Protein AF-A0A7U8C7A1-F1 (afdb_monomer)

Sequence (196 aa):
MGFLKSLILLASILLSSQALADKSEIKITYNPDNTKEVLYSKGTGVFSNIEFGIREVGILIGISLGLFNIGWNVYSKRRDAKKSIKDDFWFRTVLFPPLNEKIVALHKQWKNADFTKLNSSSSKKSQKKLEKFVSDLNELRDMTSFLSTISQNLPSRMNTLIDELEESVLDDASLAFDNFNRKFYNILFEEHDTLL

Nearest PDB structures (foldseek):
  6bqg-assembly1_A  TM=3.214E-01  e=1.404E+00  Homo sapiens

Radius of gyration: 38.85 Å; Cα contacts (8 Å, |Δi|>4): 79; chains: 1; bounding box: 59×36×122 Å

pLDDT: mean 73.21, std 17.08, range [41.06, 95.06]

Mean predicted aligned error: 16.71 Å

Organism: Neptuniibacter caesariensis (NCBI:txid207954)

Structure (mmCIF, N/CA/C/O backbone):
data_AF-A0A7U8C7A1-F1
#
_entry.id   AF-A0A7U8C7A1-F1
#
loop_
_atom_site.group_PDB
_atom_site.id
_atom_site.type_symbol
_atom_site.label_atom_id
_atom_site.label_alt_id
_atom_site.label_comp_id
_atom_site.label_asym_id
_atom_site.label_entity_id
_atom_site.label_seq_id
_atom_site.pdbx_PDB_ins_code
_atom_site.Cartn_x
_atom_site.Cartn_y
_atom_site.Cartn_z
_atom_site.occupancy
_atom_site.B_iso_or_equiv
_atom_site.auth_seq_id
_atom_site.auth_comp_id
_atom_site.auth_asym_id
_atom_site.auth_atom_id
_atom_site.pdbx_PDB_model_num
ATOM 1 N N . MET A 1 1 ? 13.337 9.707 -41.519 1.00 47.81 1 MET A N 1
ATOM 2 C CA . MET A 1 1 ? 13.362 9.935 -42.986 1.00 47.81 1 MET A CA 1
ATOM 3 C C . MET A 1 1 ? 14.581 9.341 -43.712 1.00 47.81 1 MET A C 1
ATOM 5 O O . MET A 1 1 ? 14.454 9.075 -44.898 1.00 47.81 1 MET A O 1
ATOM 9 N N . GLY A 1 2 ? 15.732 9.099 -43.061 1.00 52.88 2 GLY A N 1
ATOM 10 C CA . GLY A 1 2 ? 16.930 8.556 -43.738 1.00 52.88 2 GLY A CA 1
ATOM 11 C C . GLY A 1 2 ? 16.841 7.083 -44.167 1.00 52.88 2 GLY A C 1
ATOM 12 O O . GLY A 1 2 ? 17.251 6.745 -45.269 1.00 52.88 2 GLY A O 1
ATOM 13 N N . PHE A 1 3 ? 16.224 6.225 -43.349 1.00 46.94 3 PHE A N 1
ATOM 14 C CA . PHE A 1 3 ? 16.169 4.776 -43.595 1.00 46.94 3 PHE A CA 1
ATOM 15 C C . PHE A 1 3 ? 15.425 4.397 -44.888 1.00 46.94 3 PHE A C 1
ATOM 17 O O . PHE A 1 3 ? 15.888 3.556 -45.651 1.00 46.94 3 PHE A O 1
ATOM 24 N N . LEU A 1 4 ? 14.315 5.081 -45.186 1.00 50.09 4 LEU A N 1
ATOM 25 C CA . LEU A 1 4 ? 13.526 4.834 -46.396 1.00 50.09 4 LEU A CA 1
ATOM 26 C C . LEU A 1 4 ? 14.308 5.191 -47.673 1.00 50.09 4 LEU A C 1
ATOM 28 O O . LEU A 1 4 ? 14.220 4.481 -48.668 1.00 50.09 4 LEU A O 1
ATOM 32 N N . LYS A 1 5 ? 15.127 6.253 -47.630 1.00 52.69 5 LYS A N 1
ATOM 33 C CA . LYS A 1 5 ? 15.994 6.639 -48.755 1.00 52.69 5 LYS A CA 1
ATOM 34 C C . LYS A 1 5 ? 17.098 5.608 -49.000 1.00 52.69 5 LYS A C 1
ATOM 36 O O . LYS A 1 5 ? 17.366 5.286 -50.151 1.00 52.69 5 LYS A O 1
ATOM 41 N N . SER A 1 6 ? 17.688 5.055 -47.939 1.00 52.34 6 SER A N 1
ATOM 42 C CA . SER A 1 6 ? 18.682 3.980 -48.054 1.00 52.34 6 SER A CA 1
ATOM 43 C C . SER A 1 6 ? 18.082 2.687 -48.612 1.00 52.34 6 SER A C 1
ATOM 45 O O . SER A 1 6 ? 18.730 2.020 -49.413 1.00 52.34 6 SER A O 1
ATOM 47 N N . LEU A 1 7 ? 16.836 2.362 -48.253 1.00 54.88 7 LEU A N 1
ATOM 48 C CA . LEU A 1 7 ? 16.140 1.167 -48.743 1.00 54.88 7 LEU A CA 1
ATOM 49 C C . LEU A 1 7 ? 15.777 1.279 -50.235 1.00 54.88 7 LEU A C 1
ATOM 51 O O . LEU A 1 7 ? 15.950 0.322 -50.986 1.00 54.88 7 LEU A O 1
ATOM 55 N N . ILE A 1 8 ? 15.361 2.472 -50.679 1.00 65.12 8 ILE A N 1
ATOM 56 C CA . ILE A 1 8 ? 15.118 2.777 -52.100 1.00 65.12 8 ILE A CA 1
ATOM 57 C C . ILE A 1 8 ? 16.421 2.688 -52.906 1.00 65.12 8 ILE A C 1
ATOM 59 O O . ILE A 1 8 ? 16.426 2.131 -53.999 1.00 65.12 8 ILE A O 1
ATOM 63 N N . LEU A 1 9 ? 17.540 3.179 -52.362 1.00 61.44 9 LEU A N 1
ATOM 64 C CA . LEU A 1 9 ? 18.844 3.087 -53.025 1.00 61.44 9 LEU A CA 1
ATOM 65 C C . LEU A 1 9 ? 19.283 1.623 -53.219 1.00 61.44 9 LEU A C 1
ATOM 67 O O . LEU A 1 9 ? 19.770 1.259 -54.286 1.00 61.44 9 LEU A O 1
ATOM 71 N N . LEU A 1 10 ? 19.055 0.774 -52.212 1.00 57.06 10 LEU A N 1
ATOM 72 C CA . LEU A 1 10 ? 19.367 -0.658 -52.249 1.00 57.06 10 LEU A CA 1
ATOM 73 C C . LEU A 1 10 ? 18.523 -1.416 -53.278 1.00 57.06 10 LEU A C 1
ATOM 75 O O . LEU A 1 10 ? 19.060 -2.222 -54.037 1.00 57.06 10 LEU A O 1
ATOM 79 N N . ALA A 1 11 ? 17.222 -1.121 -53.335 1.00 60.09 11 ALA A N 1
ATOM 80 C CA . ALA A 1 11 ? 16.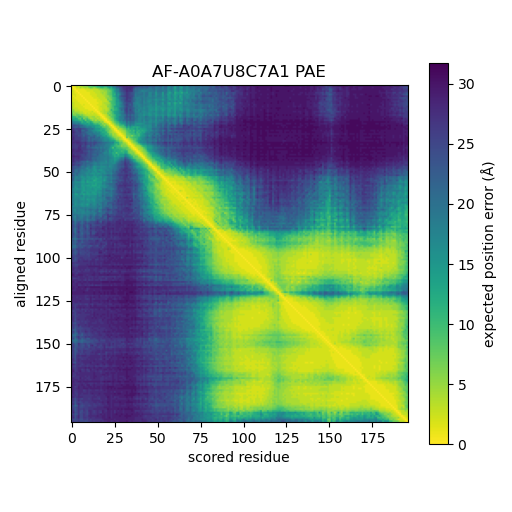328 -1.694 -54.335 1.00 60.09 11 ALA A CA 1
ATOM 81 C C . ALA A 1 11 ? 16.777 -1.316 -55.756 1.00 60.09 11 ALA A C 1
ATOM 83 O O . ALA A 1 11 ? 16.877 -2.187 -56.616 1.00 60.09 11 ALA A O 1
ATOM 84 N N . SER A 1 12 ? 17.143 -0.051 -55.984 1.00 55.72 12 SER A N 1
ATOM 85 C CA . SER A 1 12 ? 17.642 0.417 -57.283 1.00 55.72 12 SER A CA 1
ATOM 86 C C . SER A 1 12 ? 18.938 -0.278 -57.710 1.00 55.72 12 SER A C 1
ATOM 88 O O . SER A 1 12 ? 19.086 -0.617 -58.882 1.00 55.72 12 SER A O 1
ATOM 90 N N . ILE A 1 13 ? 19.863 -0.545 -56.781 1.00 59.47 13 ILE A N 1
ATOM 91 C CA . ILE A 1 13 ? 21.114 -1.268 -57.074 1.00 59.47 13 ILE A CA 1
ATOM 92 C C . ILE A 1 13 ? 20.833 -2.737 -57.440 1.00 59.47 13 ILE A C 1
ATOM 94 O O . ILE A 1 13 ? 21.405 -3.240 -58.406 1.00 59.47 13 ILE A O 1
ATOM 98 N N . LEU A 1 14 ? 19.912 -3.403 -56.733 1.00 54.59 14 LEU A N 1
ATOM 99 C CA . LEU A 1 14 ? 19.493 -4.785 -57.023 1.00 54.59 14 LEU A CA 1
ATOM 100 C C . LEU A 1 14 ? 18.757 -4.917 -58.368 1.00 54.59 14 LEU A C 1
ATOM 102 O O . LEU A 1 14 ? 18.992 -5.862 -59.116 1.00 54.59 14 LEU A O 1
ATOM 106 N N . LEU A 1 15 ? 17.902 -3.949 -58.707 1.00 57.81 15 LEU A N 1
ATOM 107 C CA . LEU A 1 15 ? 17.224 -3.890 -60.008 1.00 57.81 15 LEU A CA 1
ATOM 108 C C . LEU A 1 15 ? 18.216 -3.641 -61.157 1.00 57.81 15 LEU A C 1
ATOM 110 O O . LEU A 1 15 ? 18.078 -4.211 -62.239 1.00 57.81 15 LEU A O 1
ATOM 114 N N . SER A 1 16 ? 19.254 -2.837 -60.912 1.00 51.59 16 SER A N 1
ATOM 115 C CA . SER A 1 16 ? 20.300 -2.545 -61.901 1.00 51.59 16 SER A CA 1
ATOM 116 C C . SER A 1 16 ? 21.198 -3.755 -62.183 1.00 51.59 16 SER A C 1
ATOM 118 O O . SER A 1 16 ? 21.622 -3.947 -63.321 1.00 51.59 16 SER A O 1
ATOM 120 N N . SER A 1 17 ? 21.481 -4.590 -61.176 1.00 51.31 17 SER A N 1
ATOM 121 C CA . SER A 1 17 ? 22.308 -5.792 -61.352 1.00 51.31 17 SER A CA 1
ATOM 122 C C . SER A 1 17 ? 21.579 -6.905 -62.112 1.00 51.31 17 SER A C 1
ATOM 124 O O . SER A 1 17 ? 22.199 -7.560 -62.950 1.00 51.31 17 SER A O 1
ATOM 126 N N . GLN A 1 18 ? 20.264 -7.068 -61.911 1.00 52.38 18 GLN A N 1
ATOM 127 C CA . GLN A 1 18 ? 19.439 -7.973 -62.726 1.00 52.38 18 GLN A CA 1
ATOM 128 C C . GLN A 1 18 ? 19.393 -7.543 -64.198 1.00 52.38 18 GLN A C 1
ATOM 130 O O . GLN A 1 18 ? 19.550 -8.382 -65.082 1.00 52.38 18 GLN A O 1
ATOM 135 N N . ALA A 1 19 ? 19.261 -6.241 -64.471 1.00 46.59 19 ALA A N 1
ATOM 136 C CA . ALA A 1 19 ? 19.232 -5.718 -65.837 1.00 46.59 19 ALA A CA 1
ATOM 137 C C . ALA A 1 19 ? 20.568 -5.879 -66.594 1.00 46.59 19 ALA A C 1
ATOM 139 O O . ALA A 1 19 ? 20.575 -5.936 -67.824 1.00 46.59 19 ALA A O 1
ATOM 140 N N . LEU A 1 20 ? 21.705 -5.954 -65.888 1.00 44.88 20 LEU A N 1
ATOM 141 C CA . LEU A 1 20 ? 23.014 -6.211 -66.505 1.00 44.88 20 LEU A CA 1
ATOM 142 C C . LEU A 1 20 ? 23.248 -7.694 -66.835 1.00 44.88 20 LEU A C 1
ATOM 144 O O . LEU A 1 20 ? 23.953 -7.984 -67.800 1.00 44.88 20 LEU A O 1
ATOM 148 N N . ALA A 1 21 ? 22.662 -8.625 -66.074 1.00 47.03 21 ALA A N 1
ATOM 149 C CA . ALA A 1 21 ? 22.787 -10.062 -66.334 1.00 47.03 21 ALA A CA 1
ATOM 150 C C . ALA A 1 21 ? 22.075 -10.494 -67.632 1.00 47.03 21 ALA A C 1
ATOM 152 O O . ALA A 1 21 ? 22.510 -11.435 -68.293 1.00 47.03 21 ALA A O 1
ATOM 153 N N . ASP A 1 22 ? 21.034 -9.761 -68.034 1.00 44.66 22 ASP A N 1
ATOM 154 C CA . ASP A 1 22 ? 20.195 -10.068 -69.200 1.00 44.66 22 ASP A CA 1
ATOM 155 C C . ASP A 1 22 ? 20.804 -9.606 -70.548 1.00 44.66 22 ASP A C 1
ATOM 157 O O . ASP A 1 22 ? 20.258 -9.858 -71.617 1.00 44.66 22 ASP A O 1
ATOM 161 N N . LYS A 1 23 ? 21.969 -8.934 -70.530 1.00 45.41 23 LYS A N 1
ATOM 162 C CA . LYS A 1 23 ? 22.626 -8.338 -71.716 1.00 45.41 23 LYS A CA 1
ATOM 163 C C . LYS A 1 23 ? 23.812 -9.133 -72.288 1.00 45.41 23 LYS A C 1
ATOM 165 O O . LYS A 1 23 ? 24.664 -8.563 -72.971 1.00 45.41 23 LYS A O 1
ATOM 170 N N . SER A 1 24 ? 23.895 -10.443 -72.051 1.00 46.47 24 SER A N 1
ATOM 171 C CA . SER A 1 24 ? 24.882 -11.286 -72.750 1.00 46.47 24 SER A CA 1
ATOM 172 C C . SER A 1 24 ? 24.419 -11.601 -74.182 1.00 46.47 24 SER A C 1
ATOM 174 O O . SER A 1 24 ? 23.782 -12.613 -74.454 1.00 46.47 24 SER A O 1
ATOM 176 N N . GLU A 1 25 ? 24.704 -10.699 -75.125 1.00 44.91 25 GLU A N 1
ATOM 177 C CA . GLU A 1 25 ? 24.394 -10.915 -76.544 1.00 44.91 25 GLU A CA 1
ATOM 178 C C . GLU A 1 25 ? 25.289 -12.006 -77.155 1.00 44.91 25 GLU A C 1
ATOM 180 O O . GLU A 1 25 ? 26.513 -11.878 -77.226 1.00 44.91 25 GLU A O 1
ATOM 185 N N . ILE A 1 26 ? 24.665 -13.073 -77.660 1.00 43.34 26 ILE A N 1
ATOM 186 C CA . ILE A 1 26 ? 25.316 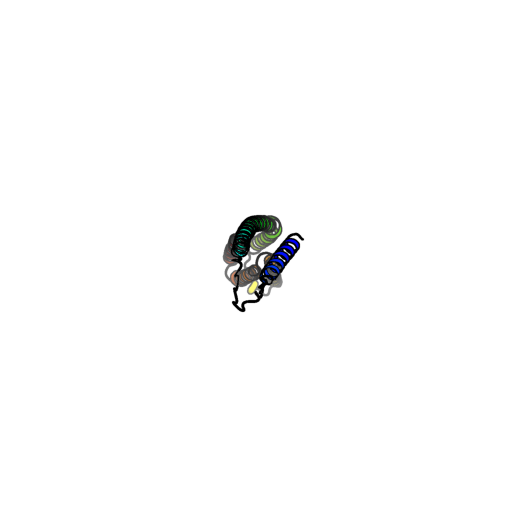-14.064 -78.522 1.00 43.34 26 ILE A CA 1
ATOM 187 C C . ILE A 1 26 ? 25.351 -13.489 -79.941 1.00 43.34 26 ILE A C 1
ATOM 189 O O . ILE A 1 26 ? 24.330 -13.443 -80.627 1.00 43.34 26 ILE A O 1
ATOM 193 N N . LYS A 1 27 ? 26.528 -13.064 -80.408 1.00 43.16 27 LYS A N 1
ATOM 194 C CA . LYS A 1 27 ? 26.716 -12.617 -81.793 1.00 43.16 27 LYS A CA 1
ATOM 195 C C . LYS A 1 27 ? 27.162 -13.797 -82.659 1.00 43.16 27 LYS A C 1
ATOM 197 O O . LYS A 1 27 ? 28.309 -14.228 -82.583 1.00 43.16 27 LYS A O 1
ATOM 202 N N . ILE A 1 28 ? 26.245 -14.335 -83.463 1.00 44.34 28 ILE A N 1
ATOM 203 C CA . ILE A 1 28 ? 26.536 -15.390 -84.445 1.00 44.34 28 ILE A CA 1
ATOM 204 C C . ILE A 1 28 ? 26.868 -14.714 -85.778 1.00 44.34 28 ILE A C 1
ATOM 206 O O . ILE A 1 28 ? 25.990 -14.112 -86.394 1.00 44.34 28 ILE A O 1
ATOM 210 N N . THR A 1 29 ? 28.114 -14.819 -86.235 1.00 44.47 29 THR A N 1
ATOM 211 C CA . THR A 1 29 ? 28.518 -14.368 -87.576 1.00 44.47 29 THR A CA 1
ATOM 212 C C . THR A 1 29 ? 28.664 -15.592 -88.476 1.00 44.47 29 THR A C 1
ATOM 214 O O . THR A 1 29 ? 29.381 -16.526 -88.127 1.00 44.47 29 THR A O 1
ATOM 217 N N . TYR A 1 30 ? 27.983 -15.608 -89.623 1.00 41.78 30 TYR A N 1
ATOM 218 C CA . TYR A 1 30 ? 28.129 -16.670 -90.622 1.00 41.78 30 TYR A CA 1
ATOM 219 C C . TYR A 1 30 ? 29.245 -16.312 -91.608 1.00 41.78 30 TYR A C 1
ATOM 221 O O . TYR A 1 30 ? 29.177 -15.275 -92.265 1.00 41.78 30 TYR A O 1
ATOM 229 N N . ASN A 1 31 ? 30.254 -17.178 -91.713 1.00 49.09 31 ASN A N 1
ATOM 230 C CA . ASN A 1 31 ? 31.259 -17.136 -92.776 1.00 49.09 31 ASN A CA 1
ATOM 231 C C . ASN A 1 31 ? 30.737 -17.948 -93.991 1.00 49.09 31 ASN A C 1
ATOM 233 O O . ASN A 1 3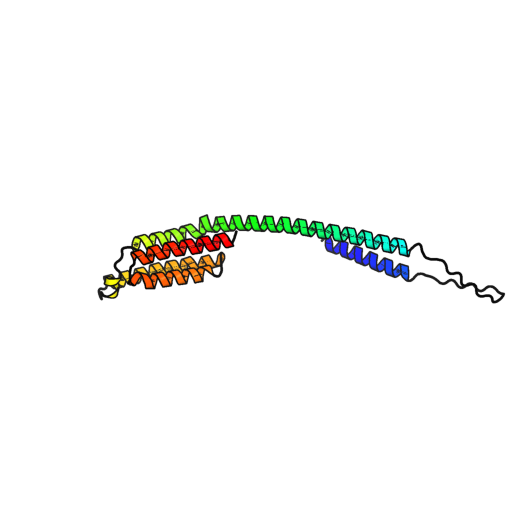1 ? 30.019 -18.930 -93.771 1.00 49.09 31 ASN A O 1
ATOM 237 N N . PRO A 1 32 ? 31.065 -17.603 -95.254 1.00 50.72 32 PRO A N 1
ATOM 238 C CA . PRO A 1 32 ? 30.490 -18.246 -96.445 1.00 50.72 32 PRO A CA 1
ATOM 239 C C . PRO A 1 32 ? 30.811 -19.742 -96.593 1.00 50.72 32 PRO A C 1
ATOM 241 O O . PRO A 1 32 ? 30.109 -20.440 -97.316 1.00 50.72 32 PRO A O 1
ATOM 244 N N . ASP A 1 33 ? 31.819 -20.246 -95.875 1.00 53.56 33 ASP A N 1
ATOM 245 C CA . ASP A 1 33 ? 32.301 -21.632 -95.973 1.00 53.56 33 ASP A CA 1
ATOM 246 C C . ASP A 1 33 ? 31.605 -22.610 -95.004 1.00 53.56 33 ASP A C 1
ATOM 248 O O . ASP A 1 33 ? 32.035 -23.747 -94.820 1.00 53.56 33 ASP A O 1
ATOM 252 N N . ASN A 1 34 ? 30.486 -22.195 -94.400 1.00 48.69 34 ASN A N 1
ATOM 253 C CA . ASN A 1 34 ? 29.582 -23.050 -93.620 1.00 48.69 34 ASN A CA 1
ATOM 254 C C . ASN A 1 34 ? 30.184 -23.725 -92.365 1.00 48.69 34 ASN A C 1
ATOM 256 O O . ASN A 1 34 ? 29.572 -24.626 -91.784 1.00 48.69 34 ASN A O 1
ATOM 260 N N . THR A 1 35 ? 31.338 -23.268 -91.878 1.00 47.00 35 THR A N 1
ATOM 261 C CA . THR A 1 35 ? 31.872 -23.633 -90.560 1.00 47.00 35 THR A CA 1
ATOM 262 C C . THR A 1 35 ? 31.340 -22.678 -89.487 1.00 47.00 35 THR A C 1
ATOM 264 O O . THR A 1 35 ? 31.547 -21.467 -89.529 1.00 47.00 35 THR A O 1
ATOM 267 N N . LYS A 1 36 ? 30.604 -23.226 -88.510 1.00 41.06 36 LYS A N 1
ATOM 268 C CA . LYS A 1 36 ? 30.112 -22.476 -87.345 1.00 41.06 36 LYS A CA 1
ATOM 269 C C . LYS A 1 36 ? 31.249 -22.280 -86.343 1.00 41.06 36 LYS A C 1
ATOM 271 O O . LYS A 1 36 ? 31.569 -23.211 -85.610 1.00 41.06 36 LYS A O 1
ATOM 276 N N . GLU A 1 37 ? 31.800 -21.076 -86.246 1.00 43.06 37 GLU A N 1
ATOM 277 C CA . GLU A 1 37 ? 32.587 -20.685 -85.074 1.00 43.06 37 GLU A CA 1
ATOM 278 C C . GLU A 1 37 ? 31.694 -19.953 -84.069 1.00 43.06 37 GLU A C 1
ATOM 280 O O . GLU A 1 37 ? 31.239 -18.832 -84.293 1.00 43.06 37 GLU A O 1
ATOM 285 N N . VAL A 1 38 ? 31.421 -20.610 -82.940 1.00 44.19 38 VAL A N 1
ATOM 286 C CA . VAL A 1 38 ? 30.774 -19.979 -81.786 1.00 44.19 38 VAL A CA 1
ATOM 287 C C . VAL A 1 38 ? 31.871 -19.327 -80.948 1.00 44.19 38 VAL A C 1
ATOM 289 O O . VAL A 1 38 ? 32.535 -19.985 -80.148 1.00 44.19 38 VAL A O 1
ATOM 292 N N . LEU A 1 39 ? 32.081 -18.025 -81.139 1.00 43.91 39 LEU A N 1
ATOM 293 C CA . LEU A 1 39 ? 32.962 -17.236 -80.281 1.00 43.91 39 LEU A CA 1
ATOM 294 C C . LEU A 1 39 ? 32.258 -16.956 -78.949 1.00 43.91 39 LEU A C 1
ATOM 296 O O . LEU A 1 39 ? 31.477 -16.015 -78.814 1.00 43.91 39 LEU A O 1
ATOM 300 N N . TYR A 1 40 ? 32.559 -17.773 -77.941 1.00 41.09 40 TYR A N 1
ATOM 301 C CA . TYR A 1 40 ? 32.235 -17.451 -76.556 1.00 41.09 40 TYR A CA 1
ATOM 302 C C . TYR A 1 40 ? 33.112 -16.276 -76.110 1.00 41.09 40 TYR A C 1
ATOM 304 O O . TYR A 1 40 ? 34.286 -16.456 -75.783 1.00 41.09 40 TYR A O 1
ATOM 312 N N . SER A 1 41 ? 32.557 -15.061 -76.065 1.00 45.62 41 SER A N 1
ATOM 313 C CA . SER A 1 41 ? 33.222 -13.982 -75.334 1.00 45.62 41 SER A CA 1
ATOM 314 C C . SER A 1 41 ? 33.189 -14.357 -73.850 1.00 45.62 41 SER A C 1
ATOM 316 O O . SER A 1 41 ? 32.119 -14.480 -73.249 1.00 45.62 41 SER A O 1
ATOM 318 N N . LYS A 1 42 ? 34.361 -14.617 -73.268 1.00 43.88 42 LYS A N 1
ATOM 319 C CA . LYS A 1 42 ? 34.532 -14.930 -71.847 1.00 43.88 42 LYS A CA 1
ATOM 320 C C . LYS A 1 42 ? 34.169 -13.684 -71.025 1.00 43.88 42 LYS A C 1
ATOM 322 O O . LYS A 1 42 ? 35.019 -12.856 -70.712 1.00 43.88 42 LYS A O 1
ATOM 327 N N . GLY A 1 43 ? 32.891 -13.530 -70.690 1.00 48.50 43 GLY A N 1
ATOM 328 C CA . GLY A 1 43 ? 32.371 -12.478 -69.813 1.00 48.50 43 GLY A CA 1
ATOM 329 C C . GLY A 1 43 ? 32.692 -12.742 -68.341 1.00 48.50 43 GLY A C 1
ATOM 330 O O . GLY A 1 43 ? 31.795 -12.764 -67.510 1.00 48.50 43 GLY A O 1
ATOM 331 N N . THR A 1 44 ? 33.956 -12.995 -67.996 1.00 44.25 44 THR A N 1
ATOM 332 C CA . THR A 1 44 ? 34.367 -13.347 -66.622 1.00 44.25 44 THR A CA 1
ATOM 333 C C . THR A 1 44 ? 34.711 -12.138 -65.746 1.00 44.25 44 THR A C 1
ATOM 335 O O . THR A 1 44 ? 34.988 -12.318 -64.569 1.00 44.25 44 THR A O 1
ATOM 338 N N . GLY A 1 45 ? 34.696 -10.911 -66.281 1.00 41.94 45 GLY A N 1
ATOM 339 C CA . GLY A 1 45 ? 35.109 -9.706 -65.538 1.00 41.94 45 GLY A CA 1
ATOM 340 C C . GLY A 1 45 ? 33.987 -8.909 -64.859 1.00 41.94 45 GLY A C 1
ATOM 341 O O . GLY A 1 45 ? 34.264 -8.109 -63.972 1.00 41.94 45 GLY A O 1
ATOM 342 N N . VAL A 1 46 ? 32.724 -9.089 -65.263 1.00 47.03 46 VAL A N 1
ATOM 343 C CA . VAL A 1 46 ? 31.603 -8.271 -64.750 1.00 47.03 46 VAL A CA 1
ATOM 344 C C . VAL A 1 46 ? 30.967 -8.906 -63.510 1.00 47.03 46 VAL A C 1
ATOM 346 O O . VAL A 1 46 ? 30.661 -8.202 -62.551 1.00 47.03 46 VAL A O 1
ATOM 349 N N . PHE A 1 47 ? 30.848 -10.236 -63.473 1.00 43.81 47 PHE A N 1
ATOM 350 C CA . PHE A 1 47 ? 30.247 -10.949 -62.342 1.00 43.81 4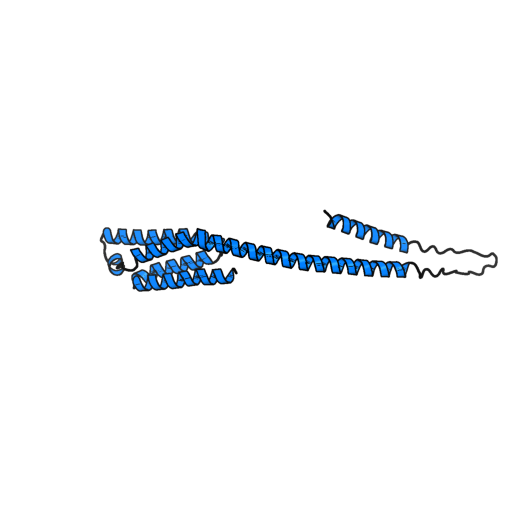7 PHE A CA 1
ATOM 351 C C . PHE A 1 47 ? 31.108 -10.901 -61.066 1.00 43.81 47 PHE A C 1
ATOM 353 O O . PHE A 1 47 ? 30.562 -10.725 -59.979 1.00 43.81 47 PHE A O 1
ATOM 360 N N . SER A 1 48 ? 32.443 -10.939 -61.178 1.00 49.44 48 SER A N 1
ATOM 361 C CA . SER A 1 48 ? 33.344 -10.891 -60.012 1.00 49.44 48 SER A CA 1
ATOM 362 C C . SER A 1 48 ? 33.294 -9.555 -59.261 1.00 49.44 48 SER A C 1
ATOM 364 O O . SER A 1 48 ? 33.399 -9.528 -58.038 1.00 49.44 48 SER A O 1
ATOM 366 N N . ASN A 1 49 ? 33.095 -8.442 -59.973 1.00 49.16 49 ASN A N 1
ATOM 367 C CA . ASN A 1 49 ? 32.995 -7.112 -59.365 1.00 49.16 49 ASN A CA 1
ATOM 368 C C . ASN A 1 49 ? 31.631 -6.882 -58.691 1.00 49.16 49 ASN A C 1
ATOM 370 O O . ASN A 1 49 ? 31.551 -6.163 -57.696 1.00 49.16 49 ASN A O 1
ATOM 374 N N . ILE A 1 50 ? 30.566 -7.517 -59.196 1.00 53.28 50 ILE A N 1
ATOM 375 C CA . ILE A 1 50 ? 29.225 -7.456 -58.595 1.00 53.28 50 ILE A CA 1
ATOM 376 C C . ILE A 1 50 ? 29.180 -8.276 -57.297 1.00 53.28 50 ILE A C 1
ATOM 378 O O . ILE A 1 50 ? 28.673 -7.785 -56.289 1.00 53.28 50 ILE A O 1
ATOM 382 N N . GLU A 1 51 ? 29.755 -9.484 -57.279 1.00 53.59 51 GLU A N 1
ATOM 383 C CA . GLU A 1 51 ? 29.846 -10.301 -56.057 1.00 53.59 51 GLU A CA 1
ATOM 384 C C . GLU A 1 51 ? 30.691 -9.627 -54.968 1.00 53.59 51 GLU A C 1
ATOM 386 O O . GLU A 1 51 ? 30.318 -9.640 -53.790 1.00 53.59 51 GLU A O 1
ATOM 391 N N . PHE A 1 52 ? 31.792 -8.977 -55.359 1.00 55.03 52 PHE A N 1
ATOM 392 C CA . PHE A 1 52 ? 32.626 -8.212 -54.434 1.00 55.03 52 PHE A CA 1
ATOM 393 C C . PHE A 1 52 ? 31.860 -7.013 -53.850 1.00 55.03 52 PHE A C 1
ATOM 395 O O . PHE A 1 52 ? 31.824 -6.843 -52.630 1.00 55.03 52 PHE A O 1
ATOM 402 N N . GLY A 1 53 ? 31.142 -6.258 -54.691 1.00 58.59 53 GLY A N 1
ATOM 403 C CA . GLY A 1 53 ? 30.338 -5.112 -54.257 1.00 58.59 53 GLY A CA 1
ATOM 404 C C . GLY A 1 53 ? 29.182 -5.482 -53.319 1.00 58.59 53 GLY A C 1
ATOM 405 O O . GLY A 1 53 ? 28.948 -4.791 -52.328 1.00 58.59 53 GLY A O 1
ATOM 406 N N . ILE A 1 54 ? 28.483 -6.596 -53.564 1.00 64.00 54 ILE A N 1
ATOM 407 C CA . ILE A 1 54 ? 27.393 -7.065 -52.686 1.00 64.00 54 ILE A CA 1
ATOM 408 C C . ILE A 1 54 ? 27.936 -7.476 -51.311 1.00 64.00 54 ILE A C 1
ATOM 410 O O . ILE A 1 54 ? 27.325 -7.163 -50.286 1.00 64.00 54 ILE A O 1
ATOM 414 N N . ARG A 1 55 ? 29.099 -8.141 -51.266 1.00 65.19 55 ARG A N 1
ATOM 415 C CA . ARG A 1 55 ? 29.734 -8.562 -50.010 1.00 65.19 55 ARG A CA 1
ATOM 416 C C . ARG A 1 55 ? 30.169 -7.368 -49.163 1.00 65.19 55 ARG A C 1
ATOM 418 O O . ARG A 1 55 ? 29.917 -7.358 -47.959 1.00 65.19 55 ARG A O 1
ATOM 425 N N . GLU A 1 56 ? 30.773 -6.353 -49.772 1.00 71.25 56 GLU A N 1
ATOM 426 C CA . GLU A 1 56 ? 31.196 -5.137 -49.068 1.00 71.25 56 GLU A CA 1
ATOM 427 C C . GLU A 1 56 ? 30.004 -4.331 -48.537 1.00 71.25 56 GLU A C 1
ATOM 429 O O . GLU A 1 56 ? 29.996 -3.925 -47.372 1.00 71.25 56 GLU A O 1
ATOM 434 N N . VAL A 1 57 ? 28.949 -4.176 -49.344 1.00 73.75 57 VAL A N 1
ATOM 435 C CA . VAL A 1 57 ? 27.707 -3.514 -48.919 1.00 73.75 57 VAL A CA 1
ATOM 436 C C . VAL A 1 57 ? 27.038 -4.286 -47.775 1.00 73.75 57 VAL A C 1
ATOM 438 O O . VAL A 1 57 ? 26.606 -3.676 -46.796 1.00 73.75 57 VAL A O 1
ATOM 441 N N . GLY A 1 58 ? 27.010 -5.621 -47.839 1.00 67.19 58 GLY A N 1
ATOM 442 C CA . GLY A 1 58 ? 26.488 -6.470 -46.764 1.00 67.19 58 GLY A CA 1
ATOM 443 C C . GLY A 1 58 ? 27.246 -6.306 -45.443 1.00 67.19 58 GLY A C 1
ATOM 444 O O . GLY A 1 58 ? 26.623 -6.197 -44.384 1.00 67.19 58 GLY A O 1
ATOM 445 N N . ILE A 1 59 ? 28.580 -6.205 -45.496 1.00 74.50 59 ILE A N 1
ATOM 446 C CA . ILE A 1 59 ? 29.425 -5.948 -44.318 1.00 74.50 59 ILE A CA 1
ATOM 447 C C . ILE A 1 59 ? 29.112 -4.569 -43.718 1.00 74.50 59 ILE A C 1
ATOM 449 O O . ILE A 1 59 ? 28.917 -4.458 -42.507 1.00 74.50 59 ILE A O 1
ATOM 453 N N . LEU A 1 60 ? 28.996 -3.524 -44.543 1.00 73.94 60 LEU A N 1
ATOM 454 C CA . LEU A 1 60 ? 28.684 -2.165 -44.079 1.00 73.94 60 LEU A CA 1
ATOM 455 C C . LEU A 1 60 ? 27.296 -2.065 -43.430 1.00 73.94 60 LEU A C 1
ATOM 457 O O . LEU A 1 60 ? 27.136 -1.385 -42.412 1.00 73.94 60 LEU A O 1
ATOM 461 N N . ILE A 1 61 ? 26.301 -2.773 -43.971 1.00 73.50 61 ILE A N 1
ATOM 462 C CA . ILE A 1 61 ? 24.962 -2.867 -43.372 1.00 73.50 61 ILE A CA 1
ATOM 463 C C . ILE A 1 61 ? 25.032 -3.599 -42.029 1.00 73.50 61 ILE A C 1
ATOM 465 O O . ILE A 1 61 ? 24.482 -3.110 -41.042 1.00 73.50 61 ILE A O 1
ATOM 469 N N . GLY A 1 62 ? 25.744 -4.729 -41.965 1.00 71.38 62 GLY A N 1
ATOM 470 C CA . GLY A 1 62 ? 25.928 -5.496 -40.731 1.00 71.38 62 GLY A CA 1
ATOM 471 C C . GLY A 1 62 ? 26.589 -4.678 -39.619 1.00 71.38 62 GLY A C 1
ATOM 472 O O . GLY A 1 62 ? 26.092 -4.650 -38.493 1.00 71.38 62 GLY A O 1
ATOM 473 N N . ILE A 1 63 ? 27.653 -3.936 -39.946 1.00 79.56 63 ILE A N 1
ATOM 474 C CA . ILE A 1 63 ? 28.331 -3.031 -39.005 1.00 79.56 63 ILE A CA 1
ATOM 475 C C . ILE A 1 63 ? 27.380 -1.918 -38.550 1.00 79.56 63 ILE A C 1
ATOM 477 O O . ILE A 1 63 ? 27.292 -1.631 -37.356 1.00 79.56 63 ILE A O 1
ATOM 481 N N . SER A 1 64 ? 26.618 -1.329 -39.473 1.00 78.06 64 SER A N 1
ATOM 482 C CA . SER A 1 64 ? 25.669 -0.253 -39.160 1.00 78.06 64 SER A CA 1
ATOM 483 C C . SER A 1 64 ? 24.553 -0.717 -38.218 1.00 78.06 64 SER A C 1
ATOM 485 O O . SER A 1 64 ? 24.234 -0.025 -37.251 1.00 78.06 64 SER A O 1
ATOM 487 N N . LEU A 1 65 ? 23.989 -1.906 -38.452 1.00 74.88 65 LEU A N 1
ATOM 488 C CA . LEU A 1 65 ? 22.983 -2.514 -37.575 1.00 74.88 65 LEU A CA 1
ATOM 489 C C . LEU A 1 65 ? 23.568 -2.884 -36.206 1.00 74.88 65 LEU A C 1
ATOM 491 O O . LEU A 1 65 ? 22.916 -2.672 -35.183 1.00 74.88 65 LEU A O 1
ATOM 495 N N . GLY A 1 66 ? 24.807 -3.381 -36.169 1.00 78.12 66 GLY A N 1
ATOM 496 C CA . GLY A 1 66 ? 25.523 -3.662 -34.925 1.00 78.12 66 GLY A CA 1
ATOM 497 C C . GLY A 1 66 ? 25.713 -2.406 -34.071 1.00 78.12 66 GLY A C 1
ATOM 498 O O . GLY A 1 66 ? 25.349 -2.394 -32.895 1.00 78.12 66 GLY A O 1
ATOM 499 N N . LEU A 1 67 ? 26.203 -1.320 -34.676 1.00 81.62 67 LEU A N 1
ATOM 500 C CA . LEU A 1 67 ? 26.374 -0.030 -34.000 1.00 81.62 67 LEU A CA 1
ATOM 501 C C . LEU A 1 67 ? 25.036 0.557 -33.535 1.00 81.62 67 LEU A C 1
ATOM 503 O O . LEU A 1 67 ? 24.953 1.083 -32.424 1.00 81.62 67 LEU A O 1
ATOM 507 N N . PHE A 1 68 ? 23.979 0.424 -34.341 1.00 82.81 68 PHE A N 1
ATOM 508 C CA . PHE A 1 68 ? 22.637 0.858 -33.961 1.00 82.81 68 PHE A CA 1
ATOM 509 C C . PHE A 1 68 ? 22.112 0.096 -32.739 1.00 82.81 68 PHE A C 1
ATOM 511 O O . PHE A 1 68 ? 21.641 0.726 -31.795 1.00 82.81 68 PHE A O 1
ATOM 518 N N . ASN A 1 69 ? 22.249 -1.232 -32.703 1.00 75.81 69 ASN A N 1
ATOM 519 C CA . ASN A 1 69 ? 21.826 -2.047 -31.561 1.00 75.81 69 ASN A CA 1
ATOM 520 C C . ASN A 1 69 ? 22.600 -1.708 -30.281 1.00 75.81 69 ASN A C 1
ATOM 522 O O . ASN A 1 69 ? 22.007 -1.625 -29.206 1.00 75.81 69 ASN A O 1
ATOM 526 N N . ILE A 1 70 ? 23.911 -1.466 -30.382 1.00 81.94 70 ILE A N 1
ATOM 527 C CA . ILE A 1 70 ? 24.727 -1.033 -29.239 1.00 81.94 70 ILE A CA 1
ATOM 528 C C . ILE A 1 70 ? 24.251 0.336 -28.738 1.00 81.94 70 ILE A C 1
ATOM 530 O O . ILE A 1 70 ? 24.013 0.505 -27.541 1.00 81.94 70 ILE A O 1
ATOM 534 N N . GLY A 1 71 ? 24.058 1.298 -29.645 1.00 80.88 71 GLY A N 1
ATOM 535 C CA . GLY A 1 71 ? 23.556 2.629 -29.306 1.00 80.88 71 GLY A CA 1
ATOM 536 C C . GLY A 1 71 ? 22.166 2.587 -28.670 1.00 80.88 71 GLY A C 1
ATOM 537 O O . GLY A 1 71 ? 21.936 3.238 -27.650 1.00 80.88 71 GLY A O 1
ATOM 538 N N . TRP A 1 72 ? 21.266 1.767 -29.218 1.00 82.25 72 TRP A N 1
ATOM 539 C CA . TRP A 1 72 ? 19.925 1.554 -28.682 1.00 82.25 72 TRP A CA 1
ATOM 540 C C . TRP A 1 72 ? 19.963 0.941 -27.283 1.00 82.25 72 TRP A C 1
ATOM 542 O O . TRP A 1 72 ? 19.308 1.463 -26.388 1.00 82.25 72 TRP A O 1
ATOM 552 N N . ASN A 1 73 ? 20.787 -0.087 -27.061 1.00 76.69 73 ASN A N 1
ATOM 553 C CA . ASN A 1 73 ? 20.951 -0.717 -25.750 1.00 76.69 73 ASN A CA 1
ATOM 554 C C . ASN A 1 73 ? 21.516 0.239 -24.693 1.00 76.69 73 ASN A C 1
ATOM 556 O O . ASN A 1 73 ? 21.114 0.195 -23.534 1.00 76.69 73 ASN A O 1
ATOM 560 N N . VAL A 1 74 ? 22.460 1.109 -25.058 1.00 80.31 74 VAL A N 1
ATOM 561 C CA . VAL A 1 74 ? 22.981 2.122 -24.125 1.00 80.31 74 VAL A CA 1
ATOM 562 C C . VAL A 1 74 ? 21.918 3.182 -23.832 1.00 80.31 74 VAL A C 1
ATOM 564 O O . VAL A 1 74 ? 21.767 3.608 -22.685 1.00 80.31 74 VAL A O 1
ATOM 567 N N . TYR A 1 75 ? 21.173 3.611 -24.851 1.00 80.44 75 TYR A N 1
ATOM 568 C CA . TYR A 1 75 ? 20.110 4.598 -24.703 1.00 80.44 75 TYR A CA 1
ATOM 569 C C . TYR A 1 75 ? 18.945 4.076 -23.851 1.00 80.44 75 TYR A C 1
ATOM 571 O O . TYR A 1 75 ? 18.516 4.785 -22.939 1.00 80.44 75 TYR A O 1
ATOM 579 N N . SER A 1 76 ? 18.473 2.848 -24.098 1.00 74.00 76 SER A N 1
ATOM 580 C CA . SER A 1 76 ? 17.410 2.215 -23.310 1.00 74.00 76 SER A CA 1
ATOM 581 C C . SER A 1 76 ? 17.832 2.076 -21.852 1.00 74.00 76 SER A C 1
ATOM 583 O O . SER A 1 76 ? 17.167 2.642 -20.993 1.00 74.00 76 SER A O 1
ATOM 585 N N . LYS A 1 77 ? 19.020 1.517 -21.577 1.00 70.81 77 LYS A N 1
ATOM 586 C CA . LYS A 1 77 ? 19.562 1.414 -20.210 1.00 70.81 77 LYS A CA 1
ATOM 587 C C . LYS A 1 77 ? 19.602 2.757 -19.478 1.00 70.81 77 LYS A C 1
ATOM 589 O O . LYS A 1 77 ? 19.229 2.845 -18.313 1.00 70.81 77 LYS A O 1
ATOM 594 N N . ARG A 1 78 ? 20.039 3.831 -20.149 1.00 68.75 78 ARG A N 1
ATOM 595 C CA . ARG A 1 78 ? 20.068 5.180 -19.549 1.00 68.75 78 ARG A CA 1
ATOM 596 C C . ARG A 1 78 ? 18.670 5.747 -19.310 1.00 68.75 78 ARG A C 1
ATOM 598 O O . ARG A 1 78 ? 18.479 6.493 -18.351 1.00 68.75 78 ARG A O 1
ATOM 605 N N . ARG A 1 79 ? 17.716 5.459 -20.194 1.00 69.94 79 ARG A N 1
ATOM 606 C CA . ARG A 1 79 ? 16.321 5.881 -20.043 1.00 69.94 79 ARG A CA 1
ATOM 607 C C . ARG A 1 79 ? 15.650 5.139 -18.890 1.00 69.94 79 ARG A C 1
ATOM 609 O O . ARG A 1 79 ? 14.980 5.791 -18.094 1.00 69.94 79 ARG A O 1
ATOM 616 N N . ASP A 1 80 ? 15.883 3.838 -18.777 1.00 62.94 80 ASP A N 1
ATOM 617 C CA . ASP A 1 80 ? 15.335 2.989 -17.720 1.00 62.94 80 ASP A CA 1
ATOM 618 C C . ASP A 1 80 ? 15.894 3.403 -16.352 1.00 62.94 80 ASP A C 1
ATOM 620 O O . ASP A 1 80 ? 15.122 3.655 -15.432 1.00 62.94 80 ASP A O 1
ATOM 624 N N . ALA A 1 81 ? 17.205 3.662 -16.255 1.00 62.88 81 ALA A N 1
ATOM 625 C CA . ALA A 1 81 ? 17.821 4.203 -15.039 1.00 62.88 81 ALA A CA 1
ATOM 626 C C . ALA A 1 81 ? 17.238 5.570 -14.627 1.00 62.88 81 ALA A C 1
ATOM 628 O O . ALA A 1 81 ? 16.955 5.814 -13.457 1.00 62.88 81 ALA A O 1
ATOM 629 N N . LYS A 1 82 ? 17.012 6.483 -15.585 1.00 60.22 82 LYS A N 1
ATOM 630 C CA . LYS A 1 82 ? 16.375 7.783 -15.297 1.00 60.22 82 LYS A CA 1
ATOM 631 C C . LYS A 1 82 ? 14.915 7.645 -14.868 1.00 60.22 82 LYS A C 1
ATOM 633 O O . LYS A 1 82 ? 14.450 8.453 -14.067 1.00 60.22 82 LYS A O 1
ATOM 638 N N . LYS A 1 83 ? 14.192 6.671 -15.426 1.00 64.31 83 LYS A N 1
ATOM 639 C CA . LYS A 1 83 ? 12.813 6.368 -15.041 1.00 64.31 83 LYS A CA 1
ATOM 640 C C . LYS A 1 83 ? 12.772 5.834 -13.606 1.00 64.31 83 LYS A C 1
ATOM 642 O O . LYS A 1 83 ? 12.040 6.391 -12.803 1.00 64.31 83 LYS A O 1
ATOM 647 N N . SER A 1 84 ? 13.650 4.889 -13.276 1.00 67.94 84 SER A N 1
ATOM 648 C CA . SER A 1 84 ? 13.816 4.335 -11.928 1.00 67.94 84 SER A CA 1
ATOM 649 C C . SER A 1 84 ? 14.072 5.419 -10.864 1.00 67.94 84 SER A C 1
ATOM 651 O O . SER A 1 84 ? 13.351 5.484 -9.874 1.00 67.94 84 SER A O 1
ATOM 653 N N . ILE A 1 85 ? 14.986 6.370 -11.113 1.00 70.06 85 ILE A N 1
ATOM 654 C CA . ILE A 1 85 ? 15.246 7.493 -10.183 1.00 70.06 85 ILE A CA 1
ATOM 655 C C . ILE A 1 85 ? 14.008 8.380 -9.988 1.00 70.06 85 ILE A C 1
ATOM 657 O O . ILE A 1 85 ? 13.734 8.859 -8.888 1.00 70.06 85 ILE A O 1
ATOM 661 N N . LYS A 1 86 ? 13.270 8.653 -11.069 1.00 70.81 86 LYS A N 1
ATOM 662 C CA . LYS A 1 86 ? 12.067 9.485 -11.000 1.00 70.81 86 LYS A CA 1
ATOM 663 C C . LYS A 1 86 ? 10.966 8.771 -10.216 1.00 70.81 86 LYS A C 1
ATOM 665 O O . LYS A 1 86 ? 10.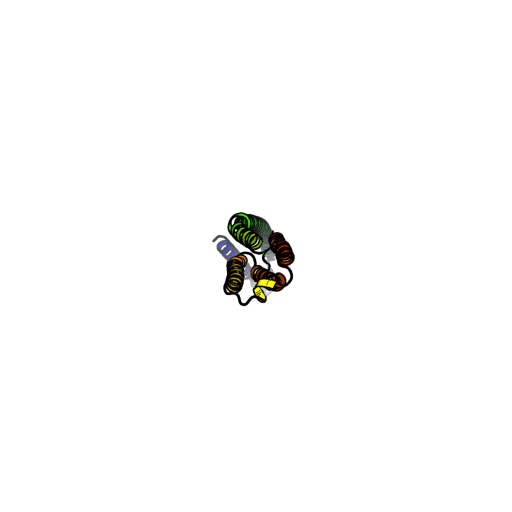340 9.403 -9.372 1.00 70.81 86 LYS A O 1
ATOM 670 N N . ASP A 1 87 ? 10.746 7.492 -10.485 1.00 69.19 87 ASP A N 1
ATOM 671 C CA . ASP A 1 87 ? 9.719 6.690 -9.822 1.00 69.19 87 ASP A CA 1
ATOM 672 C C . ASP A 1 87 ? 10.041 6.537 -8.319 1.00 69.19 87 ASP A C 1
ATOM 674 O O . ASP A 1 87 ? 9.157 6.735 -7.485 1.00 69.19 87 ASP A O 1
ATOM 678 N N . ASP A 1 88 ? 11.320 6.352 -7.961 1.00 72.38 88 ASP A N 1
ATOM 679 C CA . ASP A 1 88 ? 11.798 6.362 -6.569 1.00 72.38 88 ASP A CA 1
ATOM 680 C C . ASP A 1 88 ? 11.532 7.703 -5.860 1.00 72.38 88 ASP A C 1
ATOM 682 O O . ASP A 1 88 ? 11.010 7.733 -4.742 1.00 72.38 88 ASP A O 1
ATOM 686 N N . PHE A 1 89 ? 11.809 8.829 -6.528 1.00 77.81 89 PHE A N 1
ATOM 687 C CA . PHE A 1 89 ? 11.507 10.160 -5.992 1.00 77.81 89 PHE A CA 1
ATOM 688 C C . PHE A 1 89 ? 10.006 10.350 -5.728 1.00 77.81 89 PHE A C 1
ATOM 690 O O . PHE A 1 89 ? 9.616 10.791 -4.645 1.00 77.81 89 PHE A O 1
ATOM 697 N N . TRP A 1 90 ? 9.144 10.002 -6.691 1.00 75.88 90 TRP A N 1
ATOM 698 C CA . TRP A 1 90 ? 7.691 10.127 -6.515 1.00 75.88 90 TRP A CA 1
ATOM 699 C C . TRP A 1 90 ? 7.182 9.243 -5.380 1.00 75.88 90 TRP A C 1
ATOM 701 O O . TRP A 1 90 ? 6.364 9.693 -4.573 1.00 75.88 90 TRP A O 1
ATOM 711 N N . PHE A 1 91 ? 7.699 8.021 -5.269 1.00 78.81 91 PHE A N 1
ATOM 712 C CA . PHE A 1 91 ? 7.330 7.127 -4.186 1.00 78.81 91 PHE A CA 1
ATOM 713 C C . PHE A 1 91 ? 7.738 7.688 -2.821 1.00 78.81 91 PHE A C 1
ATOM 715 O O . PHE A 1 91 ? 6.876 7.911 -1.972 1.00 78.81 91 PHE A O 1
ATOM 722 N N . ARG A 1 92 ? 9.025 7.989 -2.613 1.00 77.94 92 ARG A N 1
ATOM 723 C CA . ARG A 1 92 ? 9.551 8.399 -1.299 1.00 77.94 92 ARG A CA 1
ATOM 724 C C . ARG A 1 92 ? 9.082 9.779 -0.854 1.00 77.94 92 ARG A C 1
ATOM 726 O O . ARG A 1 92 ? 8.917 10.002 0.342 1.00 77.94 92 ARG A O 1
ATOM 733 N N . THR A 1 93 ? 8.907 10.715 -1.785 1.00 80.25 93 THR A N 1
ATOM 734 C CA . THR A 1 93 ? 8.640 12.121 -1.449 1.00 80.25 93 THR A CA 1
ATOM 735 C C . THR A 1 93 ? 7.163 12.486 -1.528 1.00 80.25 93 THR A C 1
ATOM 737 O O . THR A 1 93 ? 6.733 13.372 -0.796 1.00 80.25 93 THR A O 1
ATOM 740 N N . VAL A 1 94 ? 6.378 11.828 -2.386 1.00 78.56 94 VAL A N 1
ATOM 741 C CA . VAL A 1 94 ? 4.987 12.240 -2.640 1.00 78.56 94 VAL A CA 1
ATOM 742 C C . VAL A 1 94 ? 3.983 11.209 -2.138 1.00 78.56 94 VAL A C 1
ATOM 744 O O . VAL A 1 94 ? 3.026 11.579 -1.464 1.00 78.56 94 VAL A O 1
ATOM 747 N N . LEU A 1 95 ? 4.190 9.925 -2.439 1.00 81.31 95 LEU A N 1
ATOM 748 C CA . LEU A 1 95 ? 3.190 8.883 -2.175 1.00 81.31 95 LEU A CA 1
ATOM 749 C C . LEU A 1 95 ? 3.327 8.244 -0.786 1.00 81.31 95 LEU A C 1
ATOM 751 O O . LEU A 1 95 ? 2.334 8.039 -0.091 1.00 81.31 95 LEU A O 1
ATOM 755 N N . PHE A 1 96 ? 4.551 7.934 -0.365 1.00 84.19 96 PHE A N 1
ATOM 756 C CA . PHE A 1 96 ? 4.821 7.245 0.895 1.00 84.19 96 PHE A CA 1
ATOM 757 C C . PHE A 1 96 ? 4.536 8.092 2.149 1.00 84.19 96 PHE A C 1
ATOM 759 O O . PHE A 1 96 ? 3.931 7.549 3.075 1.00 84.19 96 PHE A O 1
ATOM 766 N N . PRO A 1 97 ? 4.896 9.393 2.222 1.00 87.81 97 PRO A N 1
ATOM 767 C CA . PRO A 1 97 ? 4.672 10.190 3.428 1.00 87.81 97 PRO A CA 1
ATOM 768 C C . PRO A 1 97 ? 3.214 10.223 3.923 1.00 87.81 97 PRO A C 1
ATOM 770 O O . PRO A 1 97 ? 3.006 9.869 5.084 1.00 87.81 97 PRO A O 1
ATOM 773 N N . PRO A 1 98 ? 2.193 10.545 3.099 1.00 87.81 98 PRO A N 1
ATOM 774 C CA . PRO A 1 98 ? 0.810 10.602 3.582 1.00 87.81 98 PRO A CA 1
ATOM 775 C C . PRO A 1 98 ? 0.278 9.232 4.028 1.00 87.81 98 PRO A C 1
ATOM 777 O O . PRO A 1 98 ? -0.470 9.143 5.002 1.00 87.81 98 PRO A O 1
ATOM 780 N N . LEU A 1 99 ? 0.692 8.148 3.361 1.00 88.06 99 LEU A N 1
ATOM 781 C CA . LEU A 1 99 ? 0.320 6.787 3.752 1.00 88.06 99 LEU A CA 1
ATOM 782 C C . LEU A 1 99 ? 0.955 6.397 5.092 1.00 88.06 99 LEU A C 1
ATOM 784 O O . LEU A 1 99 ? 0.280 5.880 5.982 1.00 88.06 99 LEU A O 1
ATOM 788 N N . ASN A 1 100 ? 2.246 6.688 5.255 1.00 87.44 100 ASN A N 1
ATOM 789 C CA . ASN A 1 100 ? 2.971 6.423 6.490 1.00 87.44 100 ASN A CA 1
ATOM 790 C C . ASN A 1 100 ? 2.405 7.241 7.662 1.00 87.44 100 ASN A C 1
ATOM 792 O O . ASN A 1 100 ? 2.224 6.707 8.753 1.00 87.44 100 ASN A O 1
ATOM 796 N N . GLU A 1 101 ? 2.058 8.511 7.442 1.00 90.06 101 GLU A N 1
ATOM 797 C CA . GLU A 1 101 ? 1.385 9.344 8.444 1.00 90.06 101 GLU A CA 1
ATOM 798 C C . GLU A 1 101 ? 0.050 8.739 8.893 1.00 90.06 101 GLU A C 1
ATOM 800 O O . GLU A 1 101 ? -0.213 8.662 10.098 1.00 90.06 101 GLU A O 1
ATOM 805 N N . LYS A 1 102 ? -0.772 8.247 7.954 1.00 89.94 102 LYS A N 1
ATOM 806 C CA . LYS A 1 102 ? -2.050 7.597 8.278 1.00 89.94 102 LYS A CA 1
ATOM 807 C C . LYS A 1 102 ? -1.850 6.329 9.111 1.00 89.94 102 LYS A C 1
ATOM 809 O O . LYS A 1 102 ? -2.573 6.125 10.086 1.00 89.94 102 LYS A O 1
ATOM 814 N N . ILE A 1 103 ? -0.852 5.512 8.783 1.00 89.50 103 ILE A N 1
ATOM 815 C CA . ILE A 1 103 ? -0.528 4.284 9.527 1.00 89.50 103 ILE A CA 1
ATOM 816 C C . ILE A 1 103 ? -0.033 4.600 10.936 1.00 89.50 103 ILE A C 1
ATOM 818 O O . ILE A 1 103 ? -0.502 4.008 11.908 1.00 89.50 103 ILE A O 1
ATOM 822 N N . VAL A 1 104 ? 0.859 5.582 11.076 1.00 89.00 104 VAL A N 1
ATOM 823 C CA . VAL A 1 104 ? 1.337 6.037 12.388 1.00 89.00 104 VAL A CA 1
ATOM 824 C C . VAL A 1 104 ? 0.179 6.582 13.230 1.00 89.00 104 VAL A C 1
ATOM 826 O O . VAL A 1 104 ? 0.103 6.296 14.429 1.00 89.00 104 VAL A O 1
ATOM 829 N N . ALA A 1 105 ? -0.748 7.329 12.623 1.00 90.44 105 ALA A N 1
ATOM 830 C CA . ALA A 1 105 ? -1.937 7.836 13.303 1.00 90.44 105 ALA A CA 1
ATOM 831 C C . ALA A 1 105 ? -2.859 6.701 13.779 1.00 90.44 105 ALA A C 1
ATOM 833 O O . ALA A 1 105 ? -3.261 6.697 14.945 1.00 90.44 105 ALA A O 1
ATOM 834 N N . LEU A 1 106 ? -3.133 5.716 12.916 1.00 91.25 106 LEU A N 1
ATOM 835 C CA . LEU A 1 106 ? -3.896 4.509 13.248 1.00 91.25 106 LEU A CA 1
ATOM 836 C C . LEU A 1 106 ? -3.269 3.755 14.422 1.00 91.25 106 LEU A C 1
ATOM 838 O O . LEU A 1 106 ? -3.936 3.503 15.424 1.00 91.25 106 LEU A O 1
ATOM 842 N N . HIS A 1 107 ? -1.969 3.478 14.335 1.00 89.25 107 HIS A N 1
ATOM 843 C CA . HIS A 1 107 ? -1.216 2.803 15.383 1.00 89.25 107 HIS A CA 1
ATOM 844 C C . HIS A 1 107 ? -1.300 3.568 16.712 1.00 89.25 107 HIS A C 1
ATOM 846 O O . HIS A 1 107 ? -1.650 3.001 17.745 1.00 89.25 107 HIS A O 1
ATOM 852 N N . LYS A 1 108 ? -1.059 4.884 16.708 1.00 89.81 108 LYS A N 1
ATOM 853 C CA . LYS A 1 108 ? -1.135 5.707 17.925 1.00 89.81 108 LYS A CA 1
ATOM 854 C C . LYS A 1 108 ? -2.537 5.718 18.542 1.00 89.81 108 LYS A C 1
ATOM 856 O O . LYS A 1 108 ? -2.661 5.751 19.765 1.00 89.81 108 LYS A O 1
ATOM 861 N N . GLN A 1 109 ? -3.576 5.730 17.712 1.00 91.06 109 GLN A N 1
ATOM 862 C CA . GLN A 1 109 ? -4.960 5.822 18.167 1.00 91.06 109 GLN A CA 1
ATOM 863 C C . GLN A 1 109 ? -5.496 4.485 18.694 1.00 91.06 109 GLN A C 1
ATOM 865 O O . GLN A 1 109 ? -6.241 4.482 19.677 1.00 91.06 109 GLN A O 1
ATOM 870 N N . TRP A 1 110 ? -5.129 3.369 18.059 1.00 92.00 110 TRP A N 1
ATOM 871 C CA . TRP A 1 110 ? -5.803 2.085 18.251 1.00 92.00 110 TRP A CA 1
ATOM 872 C C . TRP A 1 110 ? -4.944 0.987 18.883 1.00 92.00 110 TRP A C 1
ATO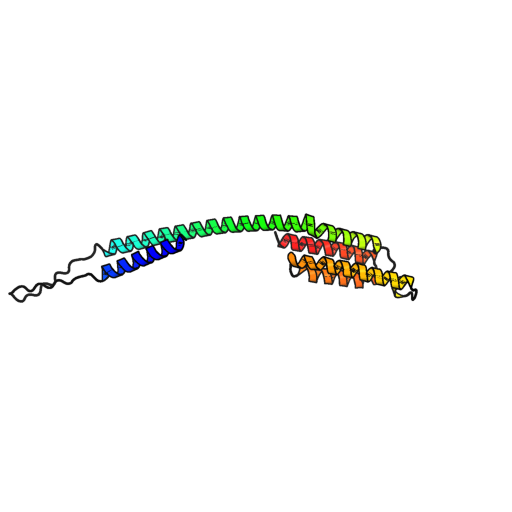M 874 O O . TRP A 1 110 ? -5.522 0.064 19.446 1.00 92.00 110 TRP A O 1
ATOM 884 N N . LYS A 1 111 ? -3.605 1.098 18.904 1.00 87.88 111 LYS A N 1
ATOM 885 C CA . LYS A 1 111 ? -2.715 0.071 19.492 1.00 87.88 111 LYS A CA 1
ATOM 886 C C . LYS A 1 111 ? -3.108 -0.327 20.916 1.00 87.88 111 LYS A C 1
ATOM 888 O O . LYS A 1 111 ? -3.090 -1.498 21.267 1.00 87.88 111 LYS A O 1
ATOM 893 N N . ASN A 1 112 ? -3.458 0.663 21.733 1.00 86.06 112 ASN A N 1
ATOM 894 C CA . ASN A 1 112 ? -3.792 0.467 23.145 1.00 86.06 112 ASN A CA 1
ATOM 895 C C . ASN A 1 112 ? -5.309 0.439 23.394 1.00 86.06 112 ASN A C 1
ATOM 897 O O . ASN A 1 112 ? -5.751 0.587 24.535 1.00 86.06 112 ASN A O 1
ATOM 901 N N . ALA A 1 113 ? -6.123 0.352 22.339 1.00 84.75 113 ALA A N 1
ATOM 902 C CA . ALA A 1 113 ? -7.564 0.261 22.490 1.00 84.75 113 ALA A CA 1
ATOM 903 C C . ALA A 1 113 ? -7.959 -1.168 22.885 1.00 84.75 113 ALA A C 1
ATOM 905 O O . ALA A 1 113 ? -7.442 -2.148 22.363 1.00 84.75 113 ALA A O 1
ATOM 906 N N . ASP A 1 114 ? -8.892 -1.275 23.827 1.00 82.12 114 ASP A N 1
ATOM 907 C CA . ASP A 1 114 ? -9.397 -2.558 24.308 1.00 82.12 114 ASP A CA 1
ATOM 908 C C . ASP A 1 114 ? -10.618 -2.977 23.479 1.00 82.12 114 ASP A C 1
ATOM 910 O O . ASP A 1 114 ? -11.743 -2.548 23.753 1.00 82.12 114 ASP A O 1
ATOM 914 N N . PHE A 1 115 ? -10.384 -3.781 22.438 1.00 82.06 115 PHE A N 1
ATOM 915 C CA . PHE A 1 115 ? -11.426 -4.241 21.516 1.00 82.06 115 PHE A CA 1
ATOM 916 C C . PHE A 1 115 ? -12.315 -5.343 22.101 1.00 82.06 115 PHE A C 1
ATOM 918 O O . PHE A 1 115 ? -13.493 -5.427 21.743 1.00 82.06 115 PHE A O 1
ATOM 925 N N . THR A 1 116 ? -11.831 -6.094 23.093 1.00 74.06 116 THR A N 1
ATOM 926 C CA . THR A 1 116 ? -12.624 -7.128 23.784 1.00 74.06 116 THR A CA 1
ATOM 927 C C . THR A 1 116 ? -13.844 -6.527 24.496 1.00 74.06 116 THR A C 1
ATOM 929 O O . THR A 1 116 ? -14.961 -7.056 24.439 1.00 74.06 116 THR A O 1
ATOM 932 N N . LYS A 1 117 ? -13.674 -5.338 25.091 1.00 71.94 117 LYS A N 1
ATOM 933 C CA . LYS A 1 117 ? -14.765 -4.555 25.695 1.00 71.94 117 LYS A CA 1
ATOM 934 C C . LYS A 1 117 ? -15.641 -3.842 24.668 1.00 71.94 117 LYS A C 1
ATOM 936 O O . LYS A 1 117 ? -16.779 -3.495 24.983 1.00 71.94 117 LYS A O 1
ATOM 941 N N . LEU A 1 118 ? -15.131 -3.587 23.462 1.00 70.12 118 LEU A N 1
ATOM 942 C CA . LEU A 1 118 ? -15.901 -2.945 22.394 1.00 70.12 118 LEU A CA 1
ATOM 943 C C . LEU A 1 118 ? -16.903 -3.912 21.763 1.00 70.12 118 LEU A C 1
ATOM 945 O O . LEU A 1 118 ? -18.023 -3.495 21.487 1.00 70.12 118 LEU A O 1
ATOM 949 N N . ASN A 1 119 ? -16.527 -5.183 21.609 1.00 66.50 119 ASN A N 1
ATOM 950 C CA . ASN A 1 119 ? -17.369 -6.199 20.973 1.00 66.50 119 ASN A CA 1
ATOM 951 C C . ASN A 1 119 ? -18.468 -6.745 21.908 1.00 66.50 119 ASN A C 1
ATOM 953 O O . ASN A 1 119 ? -19.549 -7.123 21.471 1.00 66.50 119 ASN A O 1
ATOM 957 N N . SER A 1 120 ? -18.214 -6.748 23.219 1.00 68.31 120 SER A N 1
ATOM 958 C CA . SER A 1 120 ? -19.148 -7.262 24.235 1.00 68.31 120 SER A CA 1
ATOM 959 C C . SER A 1 120 ? -20.103 -6.205 24.806 1.00 68.31 120 SER A C 1
ATOM 961 O O . SER A 1 120 ? -21.110 -6.542 25.430 1.00 68.31 120 SER A O 1
ATOM 963 N N . SER A 1 121 ? -19.807 -4.915 24.622 1.00 63.41 121 SER A N 1
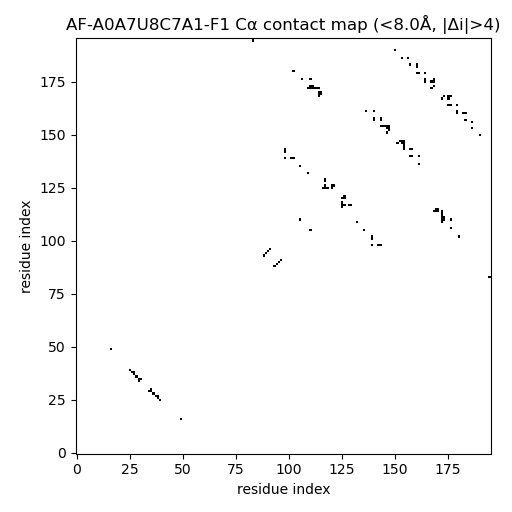ATOM 964 C CA . SER A 1 121 ? -20.584 -3.825 25.212 1.00 63.41 121 SER A CA 1
ATOM 965 C C . SER A 1 121 ? -21.632 -3.285 24.241 1.00 63.41 121 SER A C 1
ATOM 967 O O . SER A 1 121 ? -21.304 -2.597 23.279 1.00 63.41 121 SER A O 1
ATOM 969 N N . SER A 1 122 ? -22.911 -3.451 24.584 1.00 67.00 122 SER A N 1
ATOM 970 C CA . SER A 1 122 ? -24.057 -2.811 23.914 1.00 67.00 122 SER A CA 1
ATOM 971 C C . SER A 1 122 ? -24.145 -1.290 24.142 1.00 67.00 122 SER A C 1
ATOM 973 O O . SER A 1 122 ? -25.159 -0.658 23.838 1.00 67.00 122 SER A O 1
ATOM 975 N N . SER A 1 123 ? -23.097 -0.659 24.686 1.00 80.06 123 SER A N 1
ATOM 976 C CA . SER A 1 123 ? -23.099 0.783 24.897 1.00 80.06 123 SER A CA 1
ATOM 977 C C . SER A 1 123 ? -22.926 1.525 23.568 1.00 80.06 123 SER A C 1
ATOM 979 O O . SER A 1 123 ? -22.005 1.263 22.792 1.00 80.06 123 SER A O 1
ATOM 98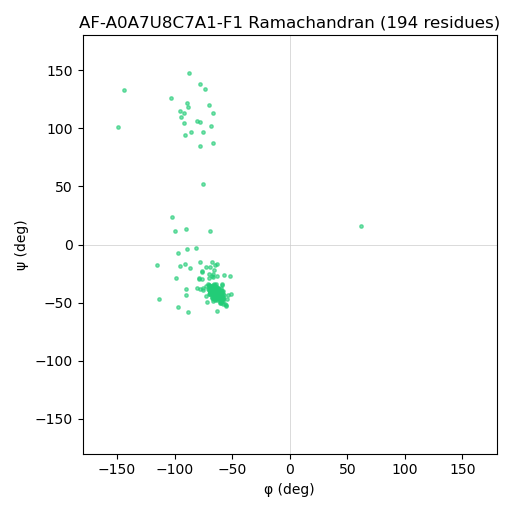1 N N . LYS A 1 124 ? -23.754 2.553 23.348 1.00 82.69 124 LYS A N 1
ATOM 982 C CA . LYS A 1 124 ? -23.669 3.458 22.184 1.00 82.69 124 LYS A CA 1
ATOM 983 C C . LYS A 1 124 ? -22.265 4.051 21.983 1.00 82.69 124 LYS A C 1
ATOM 985 O O . LYS A 1 124 ? -21.892 4.418 20.874 1.00 82.69 124 LYS A O 1
ATOM 990 N N . LYS A 1 125 ? -21.478 4.178 23.059 1.00 83.06 125 LYS A N 1
ATOM 991 C CA . LYS A 1 125 ? -20.102 4.693 23.015 1.00 83.06 125 LYS A CA 1
ATOM 992 C C . LYS A 1 125 ? -19.118 3.663 22.453 1.00 83.06 125 LYS A C 1
ATOM 994 O O . LYS A 1 125 ? -18.223 4.055 21.709 1.00 83.06 125 LYS A O 1
ATOM 999 N N . SER A 1 126 ? -19.280 2.387 22.799 1.00 81.88 126 SER A N 1
ATOM 1000 C CA . SER A 1 126 ? -18.467 1.288 22.266 1.00 81.88 126 SER A CA 1
ATOM 1001 C C . SER A 1 126 ? -18.729 1.085 20.777 1.00 81.88 126 SER A C 1
ATOM 1003 O O . SER A 1 126 ? -17.784 1.061 19.994 1.00 81.88 126 SER A O 1
ATOM 1005 N N . GLN A 1 127 ? -20.001 1.093 20.373 1.00 84.25 127 GLN A N 1
ATOM 1006 C CA . GLN A 1 127 ? -20.387 0.978 18.968 1.00 84.25 127 GLN A CA 1
ATOM 1007 C C . GLN A 1 127 ? -19.802 2.111 18.111 1.00 84.25 127 GLN A C 1
ATOM 1009 O O . GLN A 1 127 ? -19.140 1.847 17.116 1.00 84.25 127 GLN A O 1
ATOM 1014 N N . LYS A 1 128 ? -19.915 3.371 18.557 1.00 88.25 128 LYS A N 1
ATOM 1015 C CA . LYS A 1 128 ? -19.296 4.514 17.860 1.00 88.25 128 LYS A CA 1
ATOM 1016 C C . LYS A 1 128 ? -17.777 4.405 17.725 1.00 88.25 128 LYS A C 1
ATOM 1018 O O . LYS A 1 128 ? -17.207 4.914 16.766 1.00 88.25 128 LYS A O 1
ATOM 1023 N N . LYS A 1 129 ? -17.099 3.809 18.711 1.00 88.19 129 LYS A N 1
ATOM 1024 C CA . LYS A 1 129 ? -15.650 3.582 18.632 1.00 88.19 129 LYS A CA 1
ATOM 1025 C C . LYS A 1 129 ? -15.315 2.519 17.591 1.00 88.19 129 LYS A C 1
ATOM 1027 O O . LYS A 1 129 ? -14.382 2.736 16.830 1.00 88.19 129 LYS A O 1
ATOM 1032 N N . LEU A 1 130 ? -16.075 1.427 17.542 1.00 88.12 130 LEU A N 1
ATOM 1033 C CA . LEU A 1 130 ? -15.901 0.387 16.530 1.00 88.12 130 LEU A CA 1
ATOM 1034 C C . LEU A 1 130 ? -16.185 0.926 15.120 1.00 88.12 130 LEU A C 1
ATOM 1036 O O . LEU A 1 130 ? -15.375 0.739 14.223 1.00 88.12 130 LEU A O 1
ATOM 1040 N N . GLU A 1 131 ? -17.270 1.685 14.947 1.00 90.19 131 GLU A N 1
ATOM 1041 C CA . GLU A 1 131 ? -17.593 2.367 13.685 1.00 90.19 131 GLU A CA 1
ATOM 1042 C C . GLU A 1 131 ? -16.460 3.299 13.241 1.00 90.19 131 GLU A C 1
ATOM 1044 O O . GLU A 1 131 ? -16.068 3.289 12.076 1.00 90.19 131 GLU A O 1
ATOM 1049 N N . LYS A 1 132 ? -15.885 4.071 14.175 1.00 93.06 132 LYS A N 1
ATOM 1050 C CA . LYS A 1 132 ? -14.733 4.927 13.874 1.00 93.06 132 LYS A CA 1
ATOM 1051 C C . LYS A 1 132 ? -13.510 4.106 13.458 1.00 93.06 132 LYS A C 1
ATOM 1053 O O . LYS A 1 132 ? -12.825 4.495 12.523 1.00 93.06 132 LYS A O 1
ATOM 1058 N N . PHE A 1 133 ? -13.234 2.995 14.138 1.00 92.38 133 PHE A N 1
ATOM 1059 C CA . PHE A 1 133 ? -12.120 2.115 13.788 1.00 92.38 133 PHE A CA 1
ATOM 1060 C C . PHE A 1 133 ? -12.263 1.564 12.365 1.00 92.38 133 PHE A C 1
ATOM 1062 O O . PHE A 1 133 ? -11.349 1.722 11.561 1.00 92.38 133 PHE A O 1
ATOM 1069 N N . VAL A 1 134 ? -13.431 1.012 12.028 1.00 92.12 134 VAL A N 1
ATOM 1070 C CA . VAL A 1 134 ? -13.726 0.503 10.679 1.00 92.12 134 VAL A CA 1
ATOM 1071 C C . VAL A 1 134 ? -13.625 1.619 9.635 1.00 92.12 134 VAL A C 1
ATOM 1073 O O . VAL A 1 134 ? -13.056 1.417 8.566 1.00 92.12 134 VAL A O 1
ATOM 1076 N N . SER A 1 135 ? -14.114 2.821 9.951 1.00 94.81 135 SER A N 1
ATOM 1077 C CA . SER A 1 135 ? -13.957 3.994 9.082 1.00 94.81 135 SER A CA 1
ATOM 1078 C C . SER A 1 135 ? -12.485 4.340 8.847 1.00 94.81 135 SER A C 1
ATOM 1080 O O . SER A 1 135 ? -12.089 4.553 7.705 1.00 94.81 135 SER A O 1
ATOM 1082 N N . ASP A 1 136 ? -11.662 4.361 9.901 1.00 93.75 136 ASP A N 1
ATOM 1083 C CA . ASP A 1 136 ? -10.236 4.671 9.784 1.00 93.75 136 ASP A CA 1
ATOM 1084 C C . ASP A 1 136 ? -9.491 3.603 8.944 1.00 93.75 136 ASP A C 1
ATOM 1086 O O . ASP A 1 136 ? -8.559 3.952 8.213 1.00 93.75 136 ASP A O 1
ATOM 1090 N N . LEU A 1 137 ? -9.902 2.326 9.014 1.00 93.69 137 LEU A N 1
ATOM 1091 C CA . LEU A 1 137 ? -9.377 1.248 8.161 1.00 93.69 137 LEU A CA 1
ATOM 1092 C C . LEU A 1 137 ? -9.810 1.391 6.699 1.00 93.69 137 LEU A C 1
ATOM 1094 O O . LEU A 1 137 ? -8.996 1.188 5.801 1.00 93.69 137 LEU A O 1
ATOM 1098 N N . ASN A 1 138 ? -11.063 1.763 6.442 1.00 93.31 138 ASN A N 1
ATOM 1099 C CA . ASN A 1 138 ? -11.545 1.988 5.079 1.00 93.31 138 ASN A CA 1
ATOM 1100 C C . ASN A 1 138 ? -10.828 3.165 4.414 1.00 93.31 138 ASN A C 1
ATOM 1102 O O . ASN A 1 138 ? -10.404 3.044 3.271 1.00 93.31 138 ASN A O 1
ATOM 1106 N N . GLU A 1 139 ? -10.582 4.251 5.150 1.00 93.06 139 GLU A N 1
ATOM 1107 C CA . GLU A 1 139 ? -9.748 5.348 4.649 1.00 93.06 139 GLU A CA 1
ATOM 1108 C C . GLU A 1 139 ? -8.327 4.874 4.303 1.00 93.06 139 GLU A C 1
ATOM 1110 O O . GLU A 1 139 ? -7.751 5.314 3.308 1.00 93.06 139 GLU A O 1
ATOM 1115 N N . LEU A 1 140 ? -7.754 3.957 5.093 1.00 92.31 140 LEU A N 1
ATOM 1116 C CA . LEU A 1 140 ? -6.461 3.359 4.766 1.00 92.31 140 LEU A CA 1
ATOM 1117 C C . LEU A 1 140 ? -6.539 2.507 3.487 1.00 92.31 140 LEU A C 1
ATOM 1119 O O . LEU A 1 140 ? -5.660 2.636 2.636 1.00 92.31 140 LEU A O 1
ATOM 1123 N N . ARG A 1 141 ? -7.588 1.688 3.313 1.00 92.94 141 ARG A N 1
ATOM 1124 C CA . ARG A 1 141 ? -7.823 0.915 2.076 1.00 92.94 141 ARG A CA 1
ATOM 1125 C C . ARG A 1 141 ? -7.917 1.842 0.863 1.00 92.94 141 ARG A C 1
ATOM 1127 O O . ARG A 1 141 ? -7.215 1.624 -0.124 1.00 92.94 141 ARG A O 1
ATOM 1134 N N . ASP A 1 142 ? -8.686 2.921 0.964 1.00 91.50 142 ASP A N 1
ATOM 1135 C CA . ASP A 1 142 ? -8.829 3.911 -0.108 1.00 91.50 142 ASP A CA 1
ATOM 1136 C C . ASP A 1 142 ? -7.484 4.548 -0.468 1.00 91.50 142 ASP A C 1
ATOM 1138 O O . ASP A 1 142 ? -7.149 4.673 -1.649 1.00 91.50 142 ASP A O 1
ATOM 1142 N N . MET A 1 143 ? -6.660 4.878 0.531 1.00 88.56 143 MET A N 1
ATOM 1143 C CA . MET A 1 143 ? -5.301 5.361 0.293 1.00 88.56 143 MET A CA 1
ATOM 1144 C C . MET A 1 143 ? -4.435 4.306 -0.401 1.00 88.56 143 MET A C 1
ATOM 1146 O O . MET A 1 143 ? -3.665 4.645 -1.285 1.00 88.56 143 MET A O 1
ATOM 1150 N N . THR A 1 144 ? -4.570 3.014 -0.114 1.00 89.06 144 THR A N 1
ATOM 1151 C CA . THR A 1 144 ? -3.748 2.002 -0.805 1.00 89.06 144 THR A CA 1
ATOM 1152 C C . THR A 1 144 ? -4.069 1.849 -2.298 1.00 89.06 144 THR A C 1
ATOM 1154 O O . THR A 1 144 ? -3.248 1.316 -3.045 1.00 89.06 144 THR A O 1
ATOM 1157 N N . SER A 1 145 ? -5.204 2.373 -2.779 1.00 87.19 145 SER A N 1
ATOM 1158 C CA . SER A 1 145 ? -5.594 2.290 -4.195 1.00 87.19 145 SER A CA 1
ATOM 1159 C C . SER A 1 145 ? -4.574 2.924 -5.149 1.00 87.19 145 SER A C 1
ATOM 1161 O O . SER A 1 145 ? -4.335 2.386 -6.235 1.00 87.19 145 SER A O 1
ATOM 1163 N N . PHE A 1 146 ? -3.902 4.013 -4.749 1.00 82.81 146 PHE A N 1
ATOM 1164 C CA . PHE A 1 146 ? -2.900 4.667 -5.598 1.00 82.81 146 PHE A CA 1
ATOM 1165 C C . PHE A 1 146 ? -1.640 3.815 -5.786 1.00 82.81 146 PHE A C 1
ATOM 1167 O O . PHE A 1 146 ? -0.905 4.026 -6.751 1.00 82.81 146 PHE A O 1
ATOM 1174 N N . LEU A 1 147 ? -1.391 2.825 -4.919 1.00 84.31 147 LEU A N 1
ATOM 1175 C CA . LEU A 1 147 ? -0.242 1.920 -5.039 1.00 84.31 147 LEU A CA 1
ATOM 1176 C C . LEU A 1 147 ? -0.327 1.052 -6.305 1.00 84.31 147 LEU A C 1
ATOM 1178 O O . LEU A 1 147 ? 0.702 0.580 -6.784 1.00 84.31 147 LEU A O 1
ATOM 1182 N N . SER A 1 148 ? -1.517 0.939 -6.914 1.00 84.50 148 SER A N 1
ATOM 1183 C CA . SER A 1 148 ? -1.728 0.320 -8.234 1.00 84.50 148 SER A CA 1
ATOM 1184 C C . SER A 1 148 ? -0.908 0.973 -9.349 1.00 84.50 148 SER A C 1
ATOM 1186 O O . SER A 1 148 ? -0.588 0.321 -10.341 1.00 84.50 148 SER A O 1
ATOM 1188 N N . THR A 1 149 ? -0.552 2.253 -9.187 1.00 78.69 149 THR A N 1
ATOM 1189 C CA . THR A 1 149 ? 0.291 2.991 -10.139 1.00 78.69 149 THR A CA 1
ATOM 1190 C C . THR A 1 149 ? 1.758 2.561 -10.092 1.00 78.69 149 THR A C 1
ATOM 1192 O O . THR A 1 149 ? 2.482 2.793 -11.057 1.00 78.69 149 THR A O 1
ATOM 1195 N N . ILE A 1 150 ? 2.178 1.923 -8.995 1.00 77.69 150 ILE A N 1
ATOM 1196 C CA . ILE A 1 150 ? 3.538 1.428 -8.763 1.00 77.69 150 ILE A CA 1
ATOM 1197 C C . ILE A 1 150 ? 3.606 -0.057 -9.118 1.00 77.69 150 ILE A C 1
ATOM 1199 O O . ILE A 1 150 ? 4.416 -0.466 -9.944 1.00 77.69 150 ILE A O 1
ATOM 1203 N N . SER A 1 151 ? 2.719 -0.859 -8.525 1.00 83.50 151 SER A N 1
ATOM 1204 C CA . SER A 1 151 ? 2.592 -2.288 -8.805 1.00 83.50 151 SER A CA 1
ATOM 1205 C C . SER A 1 151 ? 1.128 -2.700 -8.736 1.00 83.50 151 SER A C 1
ATOM 1207 O O . SER A 1 151 ? 0.411 -2.373 -7.790 1.00 83.50 151 SER A O 1
ATOM 1209 N N . GLN A 1 152 ? 0.680 -3.456 -9.740 1.00 85.25 152 GLN A N 1
ATOM 1210 C CA . GLN A 1 152 ? -0.705 -3.929 -9.828 1.00 85.25 152 GLN A CA 1
ATOM 1211 C C . GLN A 1 152 ? -1.081 -4.855 -8.662 1.00 85.25 152 GLN A C 1
ATOM 1213 O O . GLN A 1 152 ? -2.244 -4.904 -8.270 1.00 85.25 152 GLN A O 1
ATOM 1218 N N . ASN A 1 153 ? -0.101 -5.553 -8.081 1.00 86.25 153 ASN A N 1
ATOM 1219 C CA . ASN A 1 153 ? -0.326 -6.523 -7.009 1.00 86.25 153 ASN A CA 1
ATOM 1220 C C . ASN A 1 153 ? -0.329 -5.880 -5.616 1.00 86.25 153 ASN A C 1
ATOM 1222 O O . ASN A 1 153 ? -0.864 -6.456 -4.666 1.00 86.25 153 ASN A O 1
ATOM 1226 N N . LEU A 1 154 ? 0.255 -4.687 -5.483 1.00 86.38 154 LEU A N 1
ATOM 1227 C CA . LEU A 1 154 ? 0.461 -4.039 -4.192 1.00 86.38 154 LEU A CA 1
ATOM 1228 C C . LEU A 1 154 ? -0.841 -3.693 -3.458 1.00 86.38 154 LEU A C 1
ATOM 1230 O O . LEU A 1 154 ? -0.934 -4.013 -2.275 1.00 86.38 154 LEU A O 1
ATOM 1234 N N . PRO A 1 155 ? -1.871 -3.122 -4.117 1.00 90.56 155 PRO A N 1
ATOM 1235 C CA . PRO A 1 155 ? -3.159 -2.868 -3.474 1.00 90.56 155 PRO A CA 1
ATOM 1236 C C . PRO A 1 155 ? -3.806 -4.138 -2.926 1.00 90.56 155 PRO A C 1
ATOM 1238 O O . PRO A 1 155 ? -4.344 -4.127 -1.826 1.00 90.56 155 PRO A O 1
ATOM 1241 N N . SER A 1 156 ? -3.719 -5.254 -3.659 1.00 91.88 156 SER A N 1
ATOM 1242 C CA . SER A 1 156 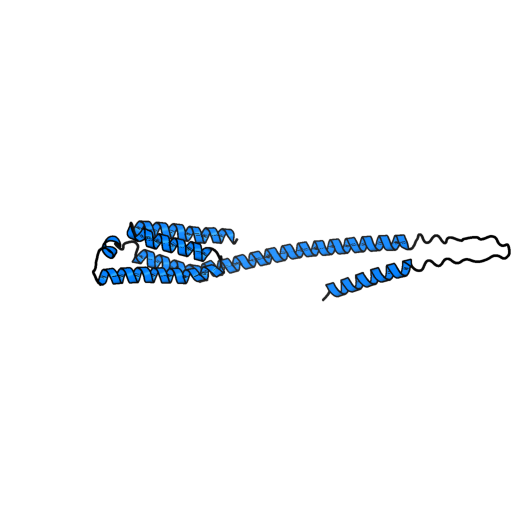? -4.281 -6.526 -3.199 1.00 91.88 156 SER A CA 1
ATOM 1243 C C . SER A 1 156 ? -3.561 -7.025 -1.951 1.00 91.88 156 SER A C 1
ATOM 1245 O O . SER A 1 156 ? -4.219 -7.372 -0.976 1.00 91.88 156 SER A O 1
ATOM 1247 N N . ARG A 1 157 ? -2.219 -7.021 -1.957 1.00 92.56 157 ARG A N 1
ATOM 1248 C CA . ARG A 1 157 ? -1.406 -7.405 -0.790 1.00 92.56 157 ARG A CA 1
ATOM 1249 C C . ARG A 1 157 ? -1.699 -6.505 0.415 1.00 92.56 157 ARG A C 1
ATOM 1251 O O . ARG A 1 157 ? -1.797 -6.989 1.539 1.00 92.56 157 ARG A O 1
ATOM 1258 N N . MET A 1 158 ? -1.862 -5.206 0.171 1.00 92.50 158 MET A N 1
ATOM 1259 C CA . MET A 1 158 ? -2.198 -4.222 1.195 1.00 92.50 158 MET A CA 1
ATOM 1260 C C . MET A 1 158 ? -3.584 -4.445 1.795 1.00 92.50 158 MET A C 1
ATOM 1262 O O . MET A 1 158 ? -3.714 -4.426 3.014 1.00 92.50 158 MET A O 1
ATOM 1266 N N . ASN A 1 159 ? -4.596 -4.709 0.970 1.00 93.38 159 ASN A N 1
ATOM 1267 C CA . ASN A 1 159 ? -5.935 -5.031 1.454 1.00 93.38 159 ASN A CA 1
ATOM 1268 C C . ASN A 1 159 ? -5.925 -6.295 2.313 1.00 93.38 159 ASN A C 1
ATOM 1270 O O . ASN A 1 159 ? -6.472 -6.267 3.407 1.00 93.38 159 ASN A O 1
ATOM 1274 N N . THR A 1 160 ? -5.205 -7.342 1.896 1.00 95.06 160 THR A N 1
ATOM 1275 C CA . THR A 1 160 ? -5.039 -8.552 2.715 1.00 95.06 160 THR A CA 1
ATOM 1276 C C . THR A 1 160 ? -4.413 -8.245 4.077 1.00 95.06 160 THR A C 1
ATOM 1278 O O . THR A 1 160 ? -4.891 -8.748 5.086 1.00 95.06 160 THR A O 1
ATOM 1281 N N . LEU A 1 161 ? -3.389 -7.384 4.148 1.00 94.19 161 LEU A N 1
ATOM 1282 C CA . LEU A 1 161 ? -2.824 -6.968 5.440 1.00 94.19 161 LEU A CA 1
ATOM 1283 C C . LEU A 1 161 ? -3.815 -6.190 6.309 1.00 94.19 161 LEU A C 1
ATOM 1285 O O . LEU A 1 161 ? -3.774 -6.308 7.532 1.00 94.19 161 LEU A O 1
ATOM 1289 N N . ILE A 1 162 ? -4.661 -5.361 5.698 1.00 94.31 162 ILE A N 1
ATOM 1290 C CA . ILE A 1 162 ? -5.685 -4.610 6.427 1.00 94.31 162 ILE A CA 1
ATOM 1291 C C . ILE A 1 162 ? -6.760 -5.565 6.956 1.00 94.31 162 ILE A C 1
ATOM 1293 O O . ILE A 1 162 ? -7.179 -5.413 8.100 1.00 94.31 162 ILE A O 1
ATOM 1297 N N . ASP A 1 163 ? -7.149 -6.571 6.174 1.00 94.06 163 ASP A N 1
ATOM 1298 C CA . ASP A 1 163 ? -8.093 -7.611 6.594 1.00 94.06 163 ASP A CA 1
ATOM 1299 C C . ASP A 1 163 ? -7.520 -8.434 7.763 1.00 94.06 163 ASP A C 1
ATOM 1301 O O . ASP A 1 163 ? -8.188 -8.624 8.777 1.00 94.06 163 ASP A O 1
ATOM 1305 N N . GLU A 1 164 ? -6.245 -8.837 7.682 1.00 93.62 164 GLU A N 1
ATOM 1306 C CA . GLU A 1 164 ? -5.546 -9.519 8.781 1.00 93.62 164 GLU A CA 1
ATOM 1307 C C . GLU A 1 164 ? -5.483 -8.659 10.052 1.00 93.62 164 GLU A C 1
ATOM 1309 O O . GLU A 1 164 ? -5.611 -9.181 11.162 1.00 93.62 164 GLU A O 1
ATOM 1314 N N . LEU A 1 165 ? -5.265 -7.345 9.911 1.00 92.94 165 LEU A N 1
ATOM 1315 C CA . LEU A 1 165 ? -5.277 -6.411 11.037 1.00 92.94 165 LEU A CA 1
ATOM 1316 C C . LEU A 1 165 ? -6.672 -6.331 11.662 1.00 92.94 165 LEU A C 1
ATOM 1318 O O . LEU A 1 165 ? -6.781 -6.374 12.884 1.00 92.94 165 LEU A O 1
ATOM 1322 N N . GLU A 1 166 ? -7.717 -6.212 10.842 1.00 91.50 166 GLU A N 1
ATOM 1323 C CA . GLU A 1 166 ? -9.111 -6.145 11.289 1.00 91.50 166 GLU A CA 1
ATOM 1324 C C . GLU A 1 166 ? -9.514 -7.390 12.091 1.00 91.50 166 GLU A C 1
ATOM 1326 O O . GLU A 1 166 ? -10.156 -7.263 13.132 1.00 91.50 166 GLU A O 1
ATOM 1331 N N . GLU A 1 167 ? -9.078 -8.575 11.661 1.00 90.75 167 GLU A N 1
ATOM 1332 C CA . GLU A 1 167 ? -9.314 -9.831 12.376 1.00 90.75 167 GLU A CA 1
ATOM 1333 C C . GLU A 1 167 ? -8.479 -9.920 13.665 1.00 90.75 167 GLU A C 1
ATOM 1335 O O . GLU A 1 167 ? -9.012 -10.155 14.750 1.00 90.75 167 GLU A O 1
ATOM 1340 N N . SER A 1 168 ? -7.173 -9.652 13.574 1.00 89.56 168 SER A N 1
ATOM 1341 C CA . SER A 1 168 ? -6.230 -9.850 14.687 1.00 89.56 168 SER A CA 1
ATOM 1342 C C . SER A 1 168 ? -6.418 -8.851 15.832 1.00 89.56 168 SER A C 1
ATOM 1344 O O . SER A 1 168 ? -6.044 -9.130 16.974 1.00 89.56 168 SER A O 1
ATOM 1346 N N . VAL A 1 169 ? -6.975 -7.665 15.555 1.00 88.69 169 VAL A N 1
ATOM 1347 C CA . VAL A 1 169 ? -7.165 -6.620 16.575 1.00 88.69 169 VAL A CA 1
ATOM 1348 C C . VAL A 1 169 ? -8.169 -7.035 17.657 1.00 88.69 169 VAL A C 1
ATOM 1350 O O . VAL A 1 169 ? -8.153 -6.476 18.755 1.00 88.69 169 VAL A O 1
ATOM 1353 N N . LEU A 1 170 ? -9.048 -7.996 17.347 1.00 84.81 170 LEU A N 1
ATOM 1354 C CA . LEU A 1 170 ? -10.042 -8.524 18.280 1.00 84.81 170 LEU A CA 1
ATOM 1355 C C . LEU A 1 170 ? -9.399 -9.366 19.390 1.00 84.81 170 LEU A C 1
ATOM 1357 O O . LEU A 1 170 ? -9.925 -9.379 20.505 1.00 84.81 170 LEU A O 1
ATOM 1361 N N . ASP A 1 171 ? -8.263 -10.001 19.095 1.00 85.88 171 ASP A N 1
ATOM 1362 C CA . ASP A 1 171 ? -7.527 -10.853 20.028 1.00 85.88 171 ASP A CA 1
ATOM 1363 C C . ASP A 1 171 ? -6.518 -10.042 20.854 1.00 85.88 171 ASP A C 1
ATOM 1365 O O . ASP A 1 171 ? -6.591 -10.006 22.083 1.00 85.88 171 ASP A O 1
ATOM 1369 N N . ASP A 1 172 ? -5.587 -9.355 20.181 1.00 86.88 172 ASP A N 1
ATOM 1370 C CA . ASP A 1 172 ? -4.578 -8.494 20.806 1.00 86.88 172 ASP A CA 1
ATOM 1371 C C . ASP A 1 172 ? -4.221 -7.335 19.872 1.00 86.88 172 ASP A C 1
ATOM 1373 O O . ASP A 1 172 ? -3.421 -7.466 18.941 1.00 86.88 172 ASP A O 1
ATOM 1377 N N . ALA A 1 173 ? -4.788 -6.164 20.156 1.00 87.12 173 ALA A N 1
ATOM 1378 C CA . ALA A 1 173 ? -4.560 -4.965 19.364 1.00 87.12 173 ALA A CA 1
ATOM 1379 C C . ALA A 1 173 ? -3.084 -4.558 19.300 1.00 87.12 173 ALA A C 1
ATOM 1381 O O . ALA A 1 173 ? -2.607 -4.155 18.240 1.00 87.12 173 ALA A O 1
ATOM 1382 N N . SER A 1 174 ? -2.335 -4.672 20.400 1.00 86.31 174 SER A N 1
ATOM 1383 C CA . SER A 1 174 ? -0.943 -4.223 20.418 1.00 86.31 174 SER A CA 1
ATOM 1384 C C . SER A 1 174 ? -0.094 -5.081 19.490 1.00 86.31 174 SER A C 1
ATOM 1386 O O . SER A 1 174 ? 0.651 -4.554 18.660 1.00 86.31 174 SER A O 1
ATOM 1388 N N . LEU A 1 175 ? -0.234 -6.401 19.613 1.00 88.75 175 LEU A N 1
ATOM 1389 C CA . LEU A 1 175 ? 0.503 -7.360 18.801 1.00 88.75 175 LEU A CA 1
ATOM 1390 C C . LEU A 1 175 ? 0.052 -7.330 17.333 1.00 88.75 175 LEU A C 1
ATOM 1392 O O . LEU A 1 175 ? 0.894 -7.418 16.436 1.00 88.75 175 LEU A O 1
ATOM 1396 N N . ALA A 1 176 ? -1.245 -7.145 17.076 1.00 90.06 176 ALA A N 1
ATOM 1397 C CA . ALA A 1 176 ? -1.793 -6.997 15.730 1.00 90.06 176 ALA A CA 1
ATOM 1398 C C . ALA A 1 176 ? -1.187 -5.789 15.001 1.00 90.06 176 ALA A C 1
ATOM 1400 O O . ALA A 1 176 ? -0.684 -5.925 13.885 1.00 90.06 176 ALA A O 1
ATOM 1401 N N . PHE A 1 177 ? -1.157 -4.624 15.652 1.00 90.00 177 PHE A N 1
ATOM 1402 C CA . PHE A 1 177 ? -0.603 -3.401 15.072 1.00 90.00 177 PHE A CA 1
ATOM 1403 C C . PHE A 1 177 ? 0.919 -3.466 14.863 1.00 90.00 177 PHE A C 1
ATOM 1405 O O . PHE A 1 177 ? 1.416 -2.987 13.840 1.00 90.00 177 PHE A O 1
ATOM 1412 N N . ASP A 1 178 ? 1.666 -4.089 15.779 1.00 89.44 178 ASP A N 1
ATOM 1413 C CA . ASP A 1 178 ? 3.114 -4.284 15.619 1.00 89.44 178 ASP A CA 1
ATOM 1414 C C . ASP A 1 178 ? 3.430 -5.239 14.451 1.00 89.44 178 ASP A C 1
ATOM 1416 O O . ASP A 1 178 ? 4.316 -4.968 13.632 1.00 89.44 178 ASP A O 1
ATOM 1420 N N . ASN A 1 179 ? 2.660 -6.324 14.315 1.00 91.00 179 ASN A N 1
ATOM 1421 C CA . ASN A 1 179 ? 2.770 -7.243 13.183 1.00 91.00 179 ASN A CA 1
ATOM 1422 C C . ASN A 1 179 ? 2.390 -6.580 11.857 1.00 91.00 179 ASN A C 1
ATOM 1424 O O . ASN A 1 179 ? 3.107 -6.762 10.869 1.00 91.00 179 ASN A O 1
ATOM 1428 N N . PHE A 1 180 ? 1.302 -5.806 11.841 1.00 92.88 180 PHE A N 1
ATOM 1429 C CA . PHE A 1 180 ? 0.859 -5.050 10.676 1.00 92.88 180 PHE A CA 1
ATOM 1430 C C . PHE A 1 180 ? 1.949 -4.092 10.195 1.00 92.88 180 PHE A C 1
ATOM 1432 O O . PHE A 1 180 ? 2.340 -4.166 9.035 1.00 92.88 180 PHE A O 1
ATOM 1439 N N . ASN A 1 181 ? 2.517 -3.270 11.085 1.00 90.06 181 ASN A N 1
ATOM 1440 C CA . ASN A 1 181 ? 3.591 -2.340 10.726 1.00 90.06 181 ASN A CA 1
ATOM 1441 C C . ASN A 1 181 ? 4.805 -3.063 10.138 1.00 90.06 181 ASN A C 1
ATOM 1443 O O . ASN A 1 181 ? 5.331 -2.656 9.103 1.00 90.06 181 ASN A O 1
ATOM 1447 N N . ARG A 1 182 ? 5.237 -4.165 10.764 1.00 91.88 182 ARG A N 1
ATOM 1448 C CA . ARG A 1 182 ? 6.361 -4.960 10.256 1.00 91.88 182 ARG A CA 1
ATOM 1449 C C . ARG A 1 182 ? 6.082 -5.495 8.850 1.00 91.88 182 ARG A C 1
ATOM 1451 O O . ARG A 1 182 ? 6.922 -5.344 7.968 1.00 91.88 182 ARG A O 1
ATOM 1458 N N . LYS A 1 183 ? 4.918 -6.120 8.634 1.00 92.44 183 LYS A N 1
ATOM 1459 C CA . LYS A 1 183 ? 4.545 -6.662 7.319 1.00 92.44 183 LYS A CA 1
ATOM 1460 C C . LYS A 1 183 ? 4.385 -5.548 6.283 1.00 92.44 183 LYS A C 1
ATOM 1462 O O . LYS A 1 183 ? 4.875 -5.699 5.172 1.00 92.44 183 LYS A O 1
ATOM 1467 N N . PHE A 1 184 ? 3.769 -4.429 6.653 1.00 89.44 184 PHE A N 1
ATOM 1468 C CA . PHE A 1 184 ? 3.585 -3.264 5.793 1.00 89.44 184 PHE A CA 1
ATOM 1469 C C . PHE A 1 184 ? 4.911 -2.755 5.223 1.00 89.44 184 PHE A C 1
ATOM 1471 O O . PHE A 1 184 ? 5.055 -2.637 4.006 1.00 89.44 184 PHE A O 1
ATOM 1478 N N . TYR A 1 185 ? 5.899 -2.508 6.089 1.00 87.00 185 TYR A N 1
ATOM 1479 C CA . TYR A 1 185 ? 7.208 -2.051 5.634 1.00 87.00 185 TYR A CA 1
ATOM 1480 C C . TYR A 1 185 ? 7.904 -3.108 4.775 1.00 87.00 185 TYR A C 1
ATOM 1482 O O . TYR A 1 185 ? 8.434 -2.757 3.726 1.00 87.00 185 TYR A O 1
ATOM 1490 N N . ASN A 1 186 ? 7.839 -4.391 5.145 1.00 88.94 186 ASN A N 1
ATOM 1491 C CA . ASN A 1 186 ? 8.418 -5.455 4.322 1.00 88.94 186 ASN A CA 1
ATOM 1492 C C . ASN A 1 186 ? 7.822 -5.478 2.909 1.00 88.94 186 ASN A C 1
ATOM 1494 O O . ASN A 1 186 ? 8.578 -5.509 1.949 1.00 88.94 186 ASN A O 1
ATOM 1498 N N . ILE A 1 187 ? 6.495 -5.390 2.762 1.00 86.75 187 ILE A N 1
ATOM 1499 C CA . ILE A 1 187 ? 5.848 -5.386 1.440 1.00 86.75 187 ILE A CA 1
ATOM 1500 C C . ILE A 1 187 ? 6.289 -4.182 0.606 1.00 86.75 187 ILE A C 1
ATOM 1502 O O . ILE A 1 187 ? 6.552 -4.326 -0.586 1.00 86.75 187 ILE A O 1
ATOM 1506 N N . LEU A 1 188 ? 6.384 -2.999 1.218 1.00 79.94 188 LEU A N 1
ATOM 1507 C CA . LEU A 1 188 ? 6.784 -1.797 0.491 1.00 79.94 188 LEU A CA 1
ATOM 1508 C C . LEU A 1 188 ? 8.256 -1.801 0.080 1.00 79.94 188 LEU A C 1
ATOM 1510 O O . LEU A 1 188 ? 8.564 -1.319 -1.007 1.00 79.94 188 LEU A O 1
ATOM 1514 N N . PHE A 1 189 ? 9.151 -2.327 0.917 1.00 78.81 189 PHE A N 1
ATOM 1515 C CA . PHE A 1 189 ? 10.576 -2.385 0.595 1.00 78.81 189 PHE A CA 1
ATOM 1516 C C . PHE A 1 189 ? 10.922 -3.555 -0.335 1.00 78.81 189 PHE A C 1
ATOM 1518 O O . PHE A 1 189 ? 11.701 -3.356 -1.259 1.00 78.81 189 PHE A O 1
ATOM 1525 N N . GLU A 1 190 ? 10.291 -4.725 -0.180 1.00 81.38 190 GLU A N 1
ATOM 1526 C CA . GLU A 1 190 ? 10.453 -5.851 -1.114 1.00 81.38 190 GLU A CA 1
ATOM 1527 C C . GLU A 1 190 ? 10.066 -5.456 -2.540 1.00 81.38 190 GLU A C 1
ATOM 1529 O O . GLU A 1 190 ? 10.807 -5.734 -3.480 1.00 81.38 190 GLU A O 1
ATOM 1534 N N . GLU A 1 191 ? 8.920 -4.791 -2.721 1.00 69.88 191 GLU A N 1
ATOM 1535 C CA . GLU A 1 191 ? 8.502 -4.411 -4.070 1.00 69.88 191 GLU A CA 1
ATOM 1536 C C . GLU A 1 191 ? 9.381 -3.288 -4.640 1.00 69.88 191 GLU A C 1
ATOM 1538 O O . GLU A 1 191 ? 9.665 -3.270 -5.838 1.00 69.88 191 GLU A O 1
ATOM 1543 N N . HIS A 1 192 ? 9.858 -2.371 -3.794 1.00 62.38 192 HIS A N 1
ATOM 1544 C CA . HIS A 1 192 ? 10.782 -1.319 -4.216 1.00 62.38 192 HIS A CA 1
ATOM 1545 C C . HIS A 1 192 ? 12.098 -1.895 -4.750 1.00 62.38 192 HIS A C 1
ATOM 1547 O O . HIS A 1 192 ? 12.535 -1.501 -5.830 1.00 62.38 192 HIS A O 1
ATOM 1553 N N . ASP A 1 193 ? 12.658 -2.896 -4.067 1.00 63.75 193 ASP A N 1
ATOM 1554 C CA . ASP A 1 193 ? 13.884 -3.574 -4.494 1.00 63.75 193 ASP A CA 1
ATOM 1555 C C . ASP A 1 193 ? 13.696 -4.369 -5.800 1.00 63.75 193 ASP A C 1
ATOM 1557 O O . ASP A 1 193 ? 14.643 -4.520 -6.566 1.00 63.75 193 ASP A O 1
ATOM 1561 N N . THR A 1 194 ? 12.480 -4.846 -6.102 1.00 60.41 194 THR A N 1
ATOM 1562 C CA . THR A 1 194 ? 12.189 -5.516 -7.389 1.00 60.41 194 THR A CA 1
ATOM 1563 C C . THR A 1 194 ? 12.010 -4.563 -8.575 1.00 60.41 194 THR A C 1
ATOM 1565 O O . THR A 1 194 ? 12.027 -5.011 -9.723 1.00 60.41 194 THR A O 1
ATOM 1568 N N . LEU A 1 195 ? 11.815 -3.266 -8.318 1.00 52.28 195 LEU A N 1
ATOM 1569 C CA . LEU A 1 195 ? 11.605 -2.235 -9.343 1.00 52.28 195 LEU A CA 1
ATOM 1570 C C . LEU A 1 195 ? 12.893 -1.467 -9.709 1.00 52.28 195 LEU A C 1
ATOM 1572 O O . LEU A 1 195 ? 12.867 -0.666 -10.651 1.00 52.28 195 LEU A O 1
ATOM 1576 N N . LEU A 1 196 ? 13.995 -1.704 -8.985 1.00 48.28 196 LEU A N 1
ATOM 1577 C CA . LEU A 1 196 ? 15.339 -1.157 -9.228 1.00 48.28 196 LEU A CA 1
ATOM 1578 C C . LEU A 1 196 ? 16.202 -2.100 -10.079 1.00 48.28 196 LEU A C 1
ATOM 1580 O O . LEU A 1 196 ? 16.923 -1.568 -10.957 1.00 48.28 196 LEU A O 1
#

Solvent-accessible surface area (backbone atoms only — not comparable to full-atom values): 11140 Å² total; per-residue (Å²): 124,66,68,65,55,54,51,54,52,52,51,53,51,56,55,52,54,57,62,58,68,76,64,77,79,85,76,81,68,86,53,97,84,76,63,84,66,83,75,75,76,83,76,70,72,63,60,57,56,50,56,52,51,52,51,53,53,51,51,54,51,53,52,50,53,52,52,48,51,53,52,49,53,54,49,48,53,54,50,51,54,53,48,41,56,49,53,51,48,46,40,65,71,62,56,42,50,66,53,51,52,51,50,54,49,49,43,74,69,43,28,85,45,67,41,62,62,34,77,72,38,92,45,74,68,32,48,54,50,52,53,49,50,55,47,58,50,48,53,50,52,60,59,38,55,64,41,42,80,79,37,77,62,47,31,58,57,49,47,51,48,51,51,51,34,66,60,36,29,56,81,41,22,49,62,26,45,55,51,41,53,55,51,52,53,49,56,56,50,56,53,51,65,72,67,107

Foldseek 3Di:
DVVVVVVVVVVVLVVVVVVVVVPPDQDWDDDPVPDTDRDDPPPPPPVVVSVVVVVVVVVVVVVVVVVVVVVVVVVVVVVLVVVLVVLVCCVPPPQPVVLVVLLVVLCVVQLPDQLLCLVPDPDPVSVVVVVVNVVSLVVSLVSQVCCCVVPVCRSVQLVVLSVQLVVCCNPHSNVSSVVSVVVVVVSVVVSSVVSD

Secondary structure (DSSP, 8-state):
-HHHHHHHHHHHHHHHHHHHHTT-----PPPTT-----------SHHHHHHHHHHHHHHHHHHHHHHHHHHHHHHHHHHHHHHHHHHHHHIIIIIHHHHHHHHHHHHHHHTT--HHHHHH---HHHHHHHHHHHHHHHHHHHHHGGGGGT-TTHHHHHHHHHHHHHHHTTT-HHHHHHHHHHHHHHHHHHHHHH--